Protein AF-A0A133V0D4-F1 (afdb_monomer)

InterPro domains:
  IPR025154 Putative metallopeptidase domain [PF13203] (4-264)

Sequence (291 aa):
MDEEEKMKKARVQLLLDNPFFGYLGSYLELERDDSLDAPVATDHEKLYFGPDAVDELPESEVKASIAHGILHTALGHQWRRGGRSEEAWNPATDEAVNWVLKESGFNLPPSSEPSQKFKDESAEEIYSELEEETKEKGRRGTDDEPQGSGGKPAHGKQEGPTGGGERGKGPLDDHGAWCEAEEGDFEKGEISEEWKRRSAESSAFARGEGRMPKALERIVEEILEPGVDWRRVLRRYILRHAREDYDWMKPDRRLLQHGIYYPSPRSERLDLAIAVDTSGSIGRTVLKEFL

pLDDT: mean 80.12, std 18.79, range [23.16, 97.5]

Mean predicted aligned error: 13.36 Å

Organism: NCBI:txid1698271

Nearest PDB structures (foldseek):
  7dgz-assembly1_N  TM=2.551E-01  e=5.833E+00  Bos taurus

Radius of gyration: 26.31 Å; Cα contacts (8 Å, |Δi|>4): 312; chains: 1; bounding box: 69×61×74 Å

Structure (mmCIF, N/CA/C/O backbone):
data_AF-A0A133V0D4-F1
#
_entry.id   AF-A0A133V0D4-F1
#
loop_
_atom_site.group_PDB
_atom_site.id
_atom_site.type_symbol
_atom_site.label_atom_id
_atom_site.label_alt_id
_atom_site.label_comp_id
_atom_site.label_asym_id
_atom_site.label_entity_id
_atom_site.label_seq_id
_atom_site.pdbx_PDB_ins_code
_atom_site.Cartn_x
_atom_site.Cartn_y
_atom_site.Cartn_z
_atom_site.occupancy
_atom_site.B_iso_or_equiv
_atom_site.auth_seq_id
_atom_site.auth_comp_id
_atom_site.auth_asym_id
_atom_site.auth_atom_id
_atom_site.pdbx_PDB_model_num
ATOM 1 N N . MET A 1 1 ? -13.001 -0.041 24.519 1.00 64.25 1 MET A N 1
ATOM 2 C CA . MET A 1 1 ? -12.254 -1.278 24.207 1.00 64.25 1 MET A CA 1
ATOM 3 C C . MET A 1 1 ? -10.809 -0.876 24.338 1.00 64.25 1 MET A C 1
ATOM 5 O O . MET A 1 1 ? -10.523 0.236 23.930 1.00 64.25 1 MET A O 1
ATOM 9 N N . ASP A 1 2 ? -9.966 -1.688 24.961 1.00 90.62 2 ASP A N 1
ATOM 10 C CA . ASP A 1 2 ? -8.529 -1.401 25.007 1.00 90.62 2 ASP A CA 1
ATOM 11 C C . ASP A 1 2 ? -7.984 -1.266 23.569 1.00 90.62 2 ASP A C 1
ATOM 13 O O . ASP A 1 2 ? -8.407 -2.017 22.685 1.00 90.62 2 ASP A O 1
ATOM 17 N N . GLU A 1 3 ? -7.129 -0.280 23.293 1.00 92.88 3 GLU A N 1
ATOM 18 C CA . GLU A 1 3 ? -6.685 0.039 21.927 1.00 92.88 3 GLU A CA 1
ATOM 19 C C . GLU A 1 3 ? -5.873 -1.122 21.337 1.00 92.88 3 GLU A C 1
ATOM 21 O O . GLU A 1 3 ? -6.018 -1.469 20.162 1.00 92.88 3 GLU A O 1
ATOM 26 N N . GLU A 1 4 ? -5.093 -1.807 22.177 1.00 94.69 4 GLU A N 1
ATOM 27 C CA . GLU A 1 4 ? -4.353 -3.010 21.796 1.00 94.69 4 GLU A CA 1
ATOM 28 C C . GLU A 1 4 ? -5.307 -4.180 21.483 1.00 94.69 4 GLU A C 1
ATOM 30 O O . GLU A 1 4 ? -5.127 -4.895 20.490 1.00 94.69 4 GLU A O 1
ATOM 35 N N . GLU A 1 5 ? -6.369 -4.364 22.276 1.00 95.00 5 GLU A N 1
ATOM 36 C CA . GLU A 1 5 ? -7.443 -5.322 21.980 1.00 95.00 5 GLU A CA 1
ATOM 37 C C . GLU A 1 5 ? -8.156 -4.993 20.654 1.00 95.00 5 GLU A C 1
ATOM 39 O O . GLU A 1 5 ? -8.417 -5.897 19.852 1.00 95.00 5 GLU A O 1
ATOM 44 N N . LYS A 1 6 ? -8.412 -3.708 20.380 1.00 95.62 6 LYS A N 1
ATOM 45 C CA . LYS A 1 6 ? -9.023 -3.226 19.132 1.00 95.62 6 LYS A CA 1
ATOM 46 C C . LYS A 1 6 ? -8.140 -3.532 17.922 1.00 95.62 6 LYS A C 1
ATOM 48 O O . LYS A 1 6 ? -8.640 -4.078 16.936 1.00 95.62 6 LYS A O 1
ATOM 53 N N . MET A 1 7 ? -6.832 -3.288 18.019 1.00 96.44 7 MET A N 1
ATOM 54 C CA . MET A 1 7 ? -5.858 -3.635 16.976 1.00 96.44 7 MET A CA 1
ATOM 55 C C . MET A 1 7 ? -5.779 -5.144 16.738 1.00 96.44 7 MET A C 1
ATOM 57 O O . MET A 1 7 ? -5.869 -5.603 15.596 1.00 96.44 7 MET A O 1
ATOM 61 N N . LYS A 1 8 ? -5.683 -5.951 17.803 1.00 95.44 8 LYS A N 1
ATOM 62 C CA . LYS A 1 8 ? -5.680 -7.421 17.695 1.00 95.44 8 LYS A CA 1
ATOM 63 C C . LYS A 1 8 ? -6.953 -7.935 17.030 1.00 95.44 8 LYS A C 1
ATOM 65 O O . LYS A 1 8 ? -6.885 -8.768 16.125 1.00 95.44 8 LYS A O 1
ATOM 70 N N . LYS A 1 9 ? -8.113 -7.410 17.428 1.00 95.81 9 LYS A N 1
ATOM 71 C CA . LYS A 1 9 ? -9.406 -7.750 16.828 1.00 95.81 9 LYS A CA 1
ATOM 72 C C . LYS A 1 9 ? -9.453 -7.381 15.343 1.00 95.81 9 LYS A C 1
ATOM 74 O O . LYS A 1 9 ? -9.874 -8.214 14.541 1.00 95.81 9 LYS A O 1
ATOM 79 N N . ALA A 1 10 ? -8.999 -6.185 14.968 1.00 96.00 10 ALA A N 1
ATOM 80 C CA . ALA A 1 10 ? -8.953 -5.736 13.578 1.00 96.00 10 ALA A CA 1
ATOM 81 C C . ALA A 1 10 ? -8.056 -6.640 12.713 1.00 96.00 10 ALA A C 1
ATOM 83 O O . ALA A 1 10 ? -8.480 -7.071 11.641 1.00 96.00 10 ALA A O 1
ATOM 84 N N . ARG A 1 11 ? -6.869 -7.021 13.207 1.00 95.88 11 ARG A N 1
ATOM 85 C CA . ARG A 1 11 ? -5.962 -7.963 12.524 1.00 95.88 11 ARG A CA 1
ATOM 86 C C . ARG A 1 11 ? -6.583 -9.348 12.336 1.00 95.88 11 ARG A C 1
ATOM 88 O O . ARG A 1 11 ? -6.504 -9.914 11.248 1.00 95.88 11 ARG A O 1
ATOM 95 N N . VAL A 1 12 ? -7.244 -9.884 13.365 1.00 95.44 12 VAL A N 1
ATOM 96 C CA . VAL A 1 12 ? -7.954 -11.173 13.264 1.00 95.44 12 VAL A CA 1
ATOM 97 C C . VAL A 1 12 ? -9.097 -11.087 12.253 1.00 95.44 12 VAL A C 1
ATOM 99 O O . VAL A 1 12 ? -9.259 -11.987 11.435 1.00 95.44 12 VAL A O 1
ATOM 102 N N . GLN A 1 13 ? -9.873 -10.003 12.264 1.00 95.12 13 GLN A N 1
ATOM 103 C CA . GLN A 1 13 ? -10.933 -9.800 11.278 1.00 95.12 13 GLN A CA 1
ATOM 104 C C . GLN A 1 13 ? -10.387 -9.671 9.856 1.00 95.12 13 GLN A C 1
ATOM 106 O O . GLN A 1 13 ? -10.984 -10.229 8.944 1.00 95.12 13 GLN A O 1
ATOM 111 N N . LEU A 1 14 ? -9.252 -8.996 9.648 1.00 94.69 14 LEU A N 1
ATOM 112 C CA . LEU A 1 14 ? -8.605 -8.947 8.335 1.00 94.69 14 LEU A CA 1
ATOM 113 C C . LEU A 1 14 ? -8.258 -10.348 7.831 1.00 94.69 14 LEU A C 1
ATOM 115 O O . LEU A 1 14 ? -8.549 -10.650 6.682 1.00 94.69 14 LEU A O 1
ATOM 119 N N . LEU A 1 15 ? -7.730 -11.227 8.684 1.00 93.25 15 LEU A N 1
ATOM 120 C CA . LEU A 1 15 ? -7.457 -12.619 8.313 1.00 93.25 15 LEU A CA 1
ATOM 121 C C . LEU A 1 15 ? -8.712 -13.396 7.900 1.00 93.25 15 LEU A C 1
ATOM 123 O O . LEU A 1 15 ? -8.642 -14.220 6.995 1.00 93.25 15 LEU A O 1
ATOM 127 N N . LEU A 1 16 ? -9.853 -13.123 8.533 1.00 92.62 16 LEU A N 1
ATOM 128 C CA . LEU A 1 16 ? -11.110 -13.818 8.249 1.00 92.62 16 LEU A CA 1
ATOM 129 C C . LEU A 1 16 ? -11.864 -13.247 7.041 1.00 92.62 16 LEU A C 1
ATOM 131 O O . LEU A 1 16 ? -12.464 -14.014 6.285 1.00 92.62 16 LEU A O 1
ATOM 135 N N . ASP A 1 17 ? -11.866 -11.924 6.887 1.00 92.12 17 ASP A N 1
ATOM 136 C CA . ASP A 1 17 ? -12.669 -11.205 5.893 1.00 92.12 17 ASP A CA 1
ATOM 137 C C . ASP A 1 17 ? -11.879 -10.956 4.601 1.00 92.12 17 ASP A C 1
ATOM 139 O O . ASP A 1 17 ? -12.433 -11.068 3.509 1.00 92.12 17 ASP A O 1
ATOM 143 N N . ASN A 1 18 ? -10.584 -10.641 4.720 1.00 94.12 18 ASN A N 1
ATOM 144 C CA . ASN A 1 18 ? -9.699 -10.300 3.608 1.00 94.12 18 ASN A CA 1
ATOM 145 C C . ASN A 1 18 ? -8.343 -11.034 3.723 1.00 94.12 18 ASN A C 1
ATOM 147 O O . ASN A 1 18 ? -7.326 -10.427 4.086 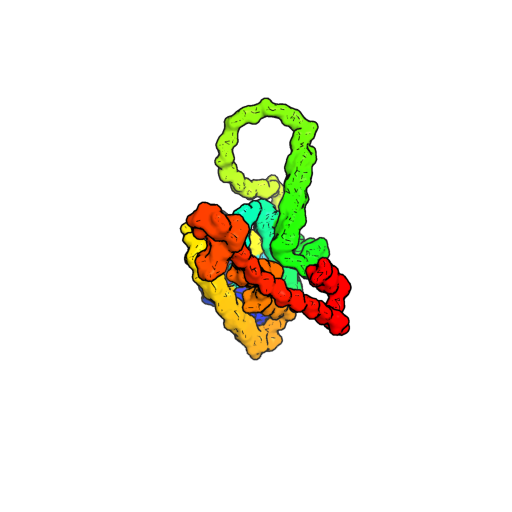1.00 94.12 18 ASN A O 1
ATOM 151 N N . PRO A 1 19 ? -8.304 -12.333 3.371 1.00 94.12 19 PRO A N 1
ATOM 152 C CA . PRO A 1 19 ? -7.162 -13.219 3.614 1.00 94.12 19 PRO A CA 1
ATOM 153 C C . PRO A 1 19 ? -5.830 -12.703 3.064 1.00 94.12 19 PRO A C 1
ATOM 155 O O . PRO A 1 19 ? -4.791 -12.954 3.665 1.00 94.12 19 PRO A O 1
ATOM 158 N N . PHE A 1 20 ? -5.856 -11.937 1.966 1.00 95.62 20 PHE A N 1
ATOM 159 C CA . PHE A 1 20 ? -4.662 -11.313 1.394 1.00 95.62 20 PHE A CA 1
ATOM 160 C C . PHE A 1 20 ? -3.955 -10.379 2.395 1.00 95.62 20 PHE A C 1
ATOM 162 O O . PHE A 1 20 ? -2.757 -10.507 2.661 1.00 95.62 20 PHE A O 1
ATOM 169 N N . PHE A 1 21 ? -4.705 -9.455 3.001 1.00 96.25 21 PHE A N 1
ATOM 170 C CA . PHE A 1 21 ? -4.151 -8.524 3.983 1.00 96.25 21 PHE A CA 1
ATOM 171 C C . PHE A 1 21 ? -3.840 -9.230 5.295 1.00 96.25 21 PHE A C 1
ATOM 173 O O . PHE A 1 21 ? -2.817 -8.950 5.902 1.00 96.25 21 PHE A O 1
ATOM 180 N N . GLY A 1 22 ? -4.684 -10.165 5.737 1.00 95.50 22 GLY A N 1
ATOM 181 C CA . GLY A 1 22 ? -4.417 -10.907 6.967 1.00 95.50 22 GLY A CA 1
ATOM 182 C C . GLY A 1 22 ? -3.157 -11.771 6.895 1.00 95.50 22 GLY A C 1
ATOM 183 O O . GLY A 1 22 ? -2.402 -11.823 7.864 1.00 95.50 22 GLY A O 1
ATOM 184 N N . TYR A 1 23 ? -2.897 -12.403 5.745 1.00 95.69 23 TYR A N 1
ATOM 185 C CA . TYR A 1 23 ? -1.681 -13.183 5.513 1.00 95.69 23 TYR A CA 1
ATOM 186 C C . TYR A 1 23 ? -0.443 -12.283 5.540 1.00 95.69 23 TYR A C 1
ATOM 188 O O . TYR A 1 23 ? 0.483 -12.544 6.303 1.00 95.69 23 TYR A O 1
ATOM 196 N N . LEU A 1 24 ? -0.438 -11.183 4.780 1.00 95.69 24 LEU A N 1
ATOM 197 C CA . LEU A 1 24 ? 0.682 -10.232 4.785 1.00 95.69 24 LEU A CA 1
ATOM 198 C C . LEU A 1 24 ? 0.881 -9.578 6.155 1.00 95.69 24 LEU A C 1
ATOM 200 O O . LEU A 1 24 ? 1.996 -9.519 6.667 1.00 95.69 24 LEU A O 1
ATOM 204 N N . GLY A 1 25 ? -0.212 -9.169 6.792 1.00 95.12 25 GLY A N 1
ATOM 205 C CA . GLY A 1 25 ? -0.207 -8.585 8.124 1.00 95.12 25 GLY A CA 1
ATOM 206 C C . GLY A 1 25 ? 0.271 -9.547 9.208 1.00 95.12 25 GLY A C 1
ATOM 207 O O . GLY A 1 25 ? 0.623 -9.081 10.286 1.00 95.12 25 GLY A O 1
ATOM 208 N N . SER A 1 26 ? 0.314 -10.863 8.964 1.00 95.25 26 SER A N 1
ATOM 209 C CA . SER A 1 26 ? 0.869 -11.837 9.916 1.00 95.25 26 SER A CA 1
ATOM 210 C C . SER A 1 26 ? 2.397 -11.782 10.025 1.00 95.25 26 SER A C 1
ATOM 212 O O . SER A 1 26 ? 2.939 -12.213 11.040 1.00 95.25 26 SER A O 1
ATOM 214 N N . TYR A 1 27 ? 3.076 -11.213 9.022 1.00 95.38 27 TYR A N 1
ATOM 215 C CA . TYR A 1 27 ? 4.524 -10.994 9.046 1.00 95.38 27 TYR A CA 1
ATOM 216 C C . TYR A 1 27 ? 4.938 -9.725 9.795 1.00 95.38 27 TYR A C 1
ATOM 218 O O . TYR A 1 27 ? 6.123 -9.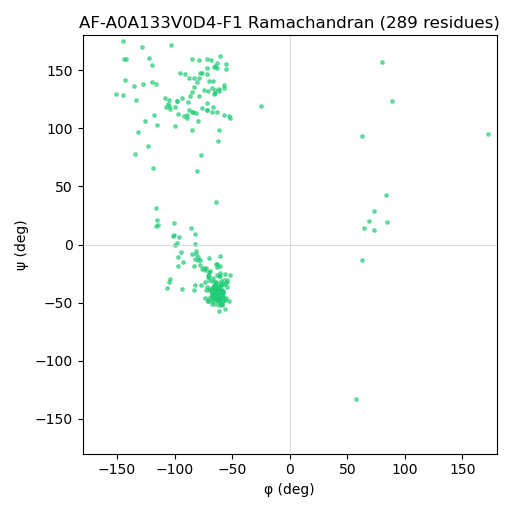567 10.062 1.00 95.38 27 TYR A O 1
ATOM 226 N N . LEU A 1 28 ? 3.989 -8.837 10.112 1.00 95.25 28 LEU A N 1
ATOM 227 C CA . LEU A 1 28 ? 4.259 -7.595 10.833 1.00 95.25 28 LEU A CA 1
ATOM 228 C C . LEU A 1 28 ? 4.065 -7.794 12.341 1.00 95.25 28 LEU A C 1
ATOM 230 O O . LEU A 1 28 ? 2.995 -8.227 12.792 1.00 95.25 28 LEU A O 1
ATOM 234 N N . GLU A 1 29 ? 5.076 -7.461 13.138 1.00 96.06 29 GLU A N 1
ATOM 235 C CA . GLU A 1 29 ? 4.947 -7.407 14.597 1.00 96.06 29 GLU A CA 1
ATOM 236 C C . GLU A 1 29 ? 4.160 -6.150 15.002 1.00 96.06 29 GLU A C 1
ATOM 238 O O . GLU A 1 29 ? 4.388 -5.072 14.471 1.00 96.06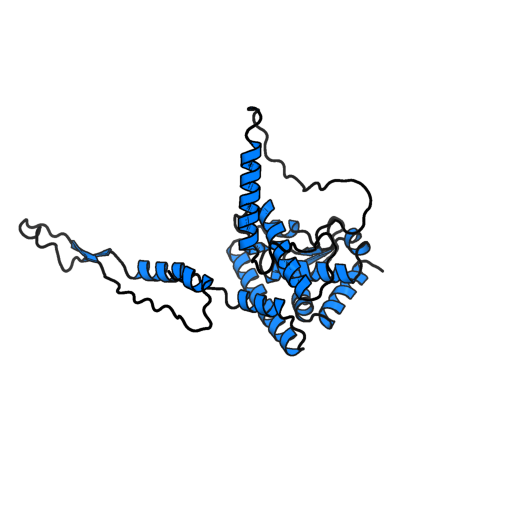 29 GLU A O 1
ATOM 243 N N . LEU A 1 30 ? 3.174 -6.283 15.896 1.00 96.75 30 LEU A N 1
ATOM 244 C CA . LEU A 1 30 ? 2.361 -5.140 16.329 1.00 96.75 30 LEU A CA 1
ATOM 245 C C . LEU A 1 30 ? 3.032 -4.469 17.522 1.00 96.75 30 LEU A C 1
ATOM 247 O O . LEU A 1 30 ? 3.194 -5.115 18.557 1.00 96.75 30 LEU A O 1
ATOM 251 N N . GLU A 1 31 ? 3.330 -3.181 17.395 1.00 96.62 31 GLU A N 1
ATOM 252 C CA . GLU A 1 31 ? 3.972 -2.387 18.440 1.00 96.62 31 GLU A CA 1
ATOM 253 C C . GLU A 1 31 ? 3.171 -1.110 18.716 1.00 96.62 31 GLU A C 1
ATOM 255 O O . GLU A 1 31 ? 2.647 -0.471 17.808 1.00 96.62 31 GLU A O 1
ATOM 260 N N . ARG A 1 32 ? 3.026 -0.756 19.994 1.00 96.75 32 ARG A N 1
ATOM 261 C CA . ARG A 1 32 ? 2.363 0.483 20.409 1.00 96.75 32 ARG A CA 1
ATOM 262 C C . ARG A 1 32 ? 3.377 1.620 20.385 1.00 96.75 32 ARG A C 1
ATOM 264 O O . ARG A 1 32 ? 4.425 1.488 21.010 1.00 96.75 32 ARG A O 1
ATOM 271 N N . ASP A 1 33 ? 3.017 2.736 19.762 1.00 95.69 33 ASP A N 1
ATOM 272 C CA . ASP A 1 33 ? 3.802 3.968 19.791 1.00 95.69 33 ASP A CA 1
ATOM 273 C C . ASP A 1 33 ? 2.927 5.130 20.280 1.00 95.69 33 ASP A C 1
ATOM 275 O O . ASP A 1 33 ? 2.057 5.622 19.567 1.00 95.69 33 ASP A O 1
ATOM 279 N N . ASP A 1 34 ? 3.151 5.568 21.521 1.00 94.12 34 ASP A N 1
ATOM 280 C CA . ASP A 1 34 ? 2.409 6.680 22.131 1.00 94.12 34 ASP A CA 1
ATOM 281 C C . ASP A 1 34 ? 2.755 8.051 21.515 1.00 94.12 34 ASP A C 1
ATOM 283 O O . ASP A 1 34 ? 2.090 9.039 21.820 1.00 94.12 34 ASP A O 1
ATOM 287 N N . SER A 1 35 ? 3.811 8.141 20.699 1.00 93.25 35 SER A N 1
ATOM 288 C CA . SER A 1 35 ? 4.227 9.374 20.019 1.00 93.25 35 SER A CA 1
ATOM 289 C C . SER A 1 35 ? 3.676 9.511 18.599 1.00 93.25 35 SER A C 1
ATOM 291 O O . SER A 1 35 ? 3.861 10.556 17.972 1.00 93.25 35 SER A O 1
ATOM 293 N N . LEU A 1 36 ? 3.004 8.471 18.102 1.00 91.94 36 LEU A N 1
ATOM 294 C CA . LEU A 1 36 ? 2.464 8.420 16.755 1.00 91.94 36 LEU A CA 1
ATOM 295 C C . LEU A 1 36 ? 1.093 9.111 16.685 1.00 91.94 36 LEU A C 1
ATOM 297 O O . LEU A 1 36 ? 0.100 8.614 17.213 1.00 91.94 36 LEU A O 1
ATOM 301 N N . ASP A 1 37 ? 1.035 10.227 15.956 1.00 90.88 37 ASP A N 1
ATOM 302 C CA . ASP A 1 37 ? -0.186 11.022 15.735 1.00 90.88 37 ASP A CA 1
ATOM 303 C C . ASP A 1 37 ? -1.090 10.462 14.605 1.00 90.88 37 ASP A C 1
ATOM 305 O O . ASP A 1 37 ? -2.055 11.106 14.186 1.00 90.88 37 ASP A O 1
ATOM 309 N N . ALA A 1 38 ? -0.793 9.260 14.100 1.00 92.44 38 ALA A N 1
ATOM 310 C CA . ALA A 1 38 ? -1.539 8.572 13.047 1.00 92.44 38 ALA A CA 1
ATOM 311 C C . ALA A 1 38 ? -2.037 7.190 13.512 1.00 92.44 38 ALA A C 1
ATOM 313 O O . ALA A 1 38 ? -1.507 6.621 14.469 1.00 92.44 38 ALA A O 1
ATOM 314 N N . PRO A 1 39 ? -3.046 6.600 12.842 1.00 94.19 39 PRO A N 1
ATOM 315 C CA . PRO A 1 39 ? -3.580 5.304 13.252 1.00 94.19 39 PRO A CA 1
ATOM 316 C C . PRO A 1 39 ? -2.537 4.188 13.198 1.00 94.19 39 PRO A C 1
ATOM 318 O O . PRO A 1 39 ? -2.480 3.357 14.104 1.00 94.19 39 PRO A O 1
ATOM 321 N N . VAL A 1 40 ? -1.723 4.162 12.139 1.00 96.31 40 VAL A N 1
ATOM 322 C CA . VAL A 1 40 ? -0.654 3.177 11.966 1.00 96.31 40 VAL A CA 1
ATOM 323 C C . VAL A 1 40 ? 0.573 3.781 11.290 1.00 96.31 40 VAL A C 1
ATOM 325 O O . VAL A 1 40 ? 0.473 4.780 10.590 1.00 96.31 40 VAL A O 1
ATOM 328 N N . ALA A 1 41 ? 1.719 3.133 11.454 1.00 94.88 41 ALA A N 1
ATOM 329 C CA . ALA A 1 41 ? 2.913 3.336 10.639 1.00 94.88 41 ALA A CA 1
ATOM 330 C C . ALA A 1 41 ? 3.593 1.980 10.421 1.00 94.88 41 ALA A C 1
ATOM 332 O O . ALA A 1 41 ? 3.359 1.031 11.174 1.00 94.88 41 ALA A O 1
ATOM 333 N N . THR A 1 42 ? 4.434 1.852 9.397 1.00 92.62 42 THR A N 1
ATOM 334 C CA . THR A 1 42 ? 5.176 0.605 9.163 1.00 92.62 42 THR A CA 1
ATOM 335 C C . THR A 1 42 ? 6.579 0.861 8.642 1.00 92.62 42 THR A C 1
ATOM 337 O O . THR A 1 42 ? 6.800 1.736 7.808 1.00 92.62 42 THR A O 1
ATOM 340 N N . ASP A 1 43 ? 7.505 0.043 9.125 1.00 90.19 43 ASP A N 1
ATOM 341 C CA . ASP A 1 43 ? 8.907 -0.030 8.727 1.00 90.19 43 ASP A CA 1
ATOM 342 C C . ASP A 1 43 ? 9.216 -1.395 8.098 1.00 90.19 43 ASP A C 1
ATOM 344 O O . ASP A 1 43 ? 10.288 -1.918 8.323 1.00 90.19 43 ASP A O 1
ATOM 348 N N . HIS A 1 44 ? 8.249 -2.032 7.422 1.00 90.25 44 HIS A N 1
ATOM 349 C CA . HIS A 1 44 ? 8.327 -3.375 6.814 1.00 90.25 44 HIS A CA 1
ATOM 350 C C . HIS A 1 44 ? 8.559 -4.588 7.740 1.00 90.25 44 HIS A C 1
ATOM 352 O O . HIS A 1 44 ? 8.345 -5.717 7.289 1.00 90.25 44 HIS A O 1
ATOM 358 N N . GLU A 1 45 ? 8.952 -4.412 9.000 1.00 91.81 45 GLU A N 1
ATOM 359 C CA . GLU A 1 45 ? 9.028 -5.490 10.006 1.00 91.81 45 GLU A CA 1
ATOM 360 C C . GLU A 1 45 ? 7.903 -5.385 11.033 1.00 91.81 45 GLU A C 1
ATOM 362 O O . GLU A 1 45 ? 7.317 -6.388 11.452 1.00 91.81 45 GLU A O 1
ATOM 367 N N . LYS A 1 46 ? 7.570 -4.155 11.406 1.00 95.06 46 LYS A N 1
ATOM 368 C CA . LYS A 1 46 ? 6.600 -3.812 12.427 1.00 95.06 46 LYS A CA 1
ATOM 369 C C . LYS A 1 46 ? 5.465 -2.984 11.847 1.00 95.06 46 LYS A C 1
ATOM 371 O O . LYS A 1 46 ? 5.559 -2.308 10.817 1.00 95.06 46 LYS A O 1
ATOM 376 N N . LEU A 1 47 ? 4.342 -3.090 12.535 1.00 96.38 47 LEU A N 1
ATOM 377 C CA . LEU A 1 47 ? 3.178 -2.243 12.397 1.00 96.38 47 LEU A CA 1
ATOM 378 C C . LEU A 1 47 ? 3.023 -1.495 13.718 1.00 96.38 47 LEU A C 1
ATOM 380 O O . LEU A 1 47 ? 2.557 -2.066 14.709 1.00 96.38 47 LEU A O 1
ATOM 384 N N . TYR A 1 48 ? 3.423 -0.232 13.715 1.00 97.00 48 TYR A N 1
ATOM 385 C CA . TYR A 1 48 ? 3.221 0.673 14.834 1.00 97.00 48 TYR A CA 1
ATOM 386 C C . TYR A 1 48 ? 1.778 1.169 14.832 1.00 97.00 48 TYR A C 1
ATOM 388 O O . TYR A 1 48 ? 1.181 1.317 13.763 1.00 97.00 48 TYR A O 1
ATOM 396 N N . PHE A 1 49 ? 1.208 1.429 16.007 1.00 97.50 49 PHE A N 1
ATOM 397 C CA . PHE A 1 49 ? -0.096 2.080 16.120 1.00 97.50 49 PHE A CA 1
ATOM 398 C C . PHE A 1 49 ? -0.102 3.170 17.187 1.00 97.50 49 PHE A C 1
ATOM 400 O O . PHE A 1 49 ? 0.404 2.966 18.295 1.00 97.50 49 PHE A O 1
ATOM 407 N N . GLY A 1 50 ? -0.718 4.301 16.837 1.00 96.50 50 GLY A N 1
ATOM 408 C CA . GLY A 1 50 ? -0.958 5.428 17.729 1.00 96.50 50 GLY A CA 1
ATOM 409 C C . GLY A 1 50 ? -2.249 5.196 18.514 1.00 96.50 50 GLY A C 1
ATOM 410 O O . GLY A 1 50 ? -3.319 5.137 17.901 1.00 96.50 50 GLY A O 1
ATOM 411 N N . PRO A 1 51 ? -2.207 5.027 19.848 1.00 95.44 51 PRO A N 1
ATOM 412 C CA . PRO A 1 51 ? -3.386 4.643 20.625 1.00 95.44 51 PRO A CA 1
ATOM 413 C C . PRO A 1 51 ? -4.501 5.693 20.558 1.00 95.44 51 PRO A C 1
ATOM 415 O O . PRO A 1 51 ? -5.655 5.322 20.349 1.00 95.44 51 PRO A O 1
ATOM 418 N N . ASP A 1 52 ? -4.165 6.983 20.645 1.00 93.62 52 ASP A N 1
ATOM 419 C CA . ASP A 1 52 ? -5.147 8.074 20.608 1.00 93.62 52 ASP A CA 1
ATOM 420 C C . ASP A 1 52 ? -5.876 8.119 19.253 1.00 93.62 52 ASP A C 1
ATOM 422 O O . ASP A 1 52 ? -7.107 8.145 19.200 1.00 93.62 52 ASP A O 1
ATOM 426 N N . ALA A 1 53 ? -5.131 8.021 18.147 1.00 92.69 53 ALA A N 1
ATOM 427 C CA . ALA A 1 53 ? -5.705 7.965 16.803 1.00 92.69 53 ALA A CA 1
ATOM 428 C C . ALA A 1 53 ? -6.566 6.705 16.596 1.00 92.69 53 ALA A C 1
ATOM 430 O O . ALA A 1 53 ? -7.654 6.770 16.021 1.00 92.69 53 ALA A O 1
ATOM 431 N N . VAL A 1 54 ? -6.115 5.546 17.090 1.00 94.75 54 VAL A N 1
ATOM 432 C CA . VAL A 1 54 ? -6.865 4.287 16.993 1.00 94.75 54 VAL A CA 1
ATOM 433 C C . VAL A 1 54 ? -8.154 4.326 17.808 1.00 94.75 54 VAL A C 1
ATOM 435 O O . VAL A 1 54 ? -9.156 3.781 17.336 1.00 94.75 54 VAL A O 1
ATOM 438 N N . ASP A 1 55 ? -8.180 4.929 19.000 1.00 93.94 55 ASP A N 1
ATOM 439 C CA . ASP A 1 55 ? -9.395 5.007 19.822 1.00 93.94 55 ASP A CA 1
ATOM 440 C C . ASP A 1 55 ? -10.503 5.802 19.112 1.00 93.94 55 ASP A C 1
ATOM 442 O O . ASP A 1 55 ? -11.651 5.343 19.048 1.00 93.94 55 ASP A O 1
ATOM 446 N N . GLU A 1 56 ? -10.141 6.913 18.464 1.00 91.38 56 GLU A N 1
ATOM 447 C CA . GLU A 1 56 ? -11.076 7.795 17.759 1.00 91.38 56 GLU A CA 1
ATOM 448 C C . GLU A 1 56 ? -11.735 7.159 16.523 1.00 91.38 56 GLU A C 1
ATOM 450 O O . GLU A 1 56 ? -12.873 7.507 16.180 1.00 91.38 56 GLU A O 1
ATOM 455 N N . LEU A 1 57 ? -11.057 6.217 15.859 1.00 90.75 57 LEU A N 1
ATOM 456 C CA . LEU A 1 57 ? -11.544 5.610 14.619 1.00 90.75 57 LEU A CA 1
ATOM 457 C C . LEU A 1 57 ? -12.532 4.454 14.852 1.00 90.75 57 LEU A C 1
ATOM 459 O O . LEU A 1 57 ? -12.354 3.632 15.752 1.00 90.75 57 LEU A O 1
ATOM 463 N N . PRO A 1 58 ? -13.571 4.284 14.018 1.00 93.00 58 PRO A N 1
ATOM 464 C CA . PRO A 1 58 ? -14.374 3.066 14.032 1.00 93.00 58 PRO A CA 1
ATOM 465 C C . PRO A 1 58 ? -13.543 1.846 13.595 1.00 93.00 58 PRO A C 1
ATOM 467 O O . PRO A 1 58 ? -12.608 1.954 12.806 1.00 93.00 58 PRO A O 1
ATOM 470 N N . GLU A 1 59 ? -13.923 0.645 14.049 1.00 92.31 59 GLU A N 1
ATOM 471 C CA . GLU A 1 59 ? -13.184 -0.599 13.745 1.00 92.31 59 GLU A CA 1
ATOM 472 C C . GLU A 1 59 ? -12.977 -0.837 12.237 1.00 92.31 59 GLU A C 1
ATOM 474 O O . GLU A 1 59 ? -11.965 -1.403 11.833 1.00 92.31 59 GLU A O 1
ATOM 479 N N . SER A 1 60 ? -13.920 -0.410 11.389 1.00 93.69 60 SER A N 1
ATOM 480 C CA . SER A 1 60 ? -13.787 -0.530 9.933 1.00 93.69 60 SER A CA 1
ATOM 481 C C . SER A 1 60 ? -12.673 0.341 9.357 1.00 93.69 60 SER A C 1
ATOM 483 O O . SER A 1 60 ? -11.999 -0.103 8.433 1.00 93.69 60 SER A O 1
ATOM 485 N N . GLU A 1 61 ? -12.477 1.541 9.902 1.00 94.44 61 GLU A N 1
ATOM 486 C CA . GLU A 1 61 ? -11.426 2.466 9.464 1.00 94.44 61 GLU A CA 1
ATOM 487 C C . GLU A 1 61 ? -10.067 2.030 10.019 1.00 94.44 61 GLU A C 1
ATOM 489 O O . GLU A 1 61 ? -9.091 2.048 9.284 1.00 94.44 61 GLU A O 1
ATOM 494 N N . VAL A 1 62 ? -10.013 1.471 11.236 1.00 95.25 62 VAL A N 1
ATOM 495 C CA . VAL A 1 62 ? -8.790 0.818 11.747 1.00 95.25 62 VAL A CA 1
ATOM 496 C C . VAL A 1 62 ? -8.351 -0.329 10.827 1.00 95.25 62 VAL A C 1
ATOM 498 O O . VAL A 1 62 ? -7.171 -0.454 10.506 1.00 95.25 62 VAL A O 1
ATOM 501 N N . LYS A 1 63 ? -9.288 -1.159 10.341 1.00 95.94 63 LYS A N 1
ATOM 502 C CA . LYS A 1 63 ? -8.966 -2.196 9.343 1.00 95.94 63 LYS A CA 1
ATOM 503 C C . LYS A 1 63 ? -8.427 -1.600 8.041 1.00 95.94 63 LYS A C 1
ATOM 505 O O . LYS A 1 63 ? -7.527 -2.200 7.458 1.00 95.94 63 LYS A O 1
ATOM 510 N N . ALA A 1 64 ? -8.972 -0.467 7.595 1.00 96.62 64 ALA A N 1
ATOM 511 C CA . ALA A 1 64 ? -8.488 0.233 6.411 1.00 96.62 64 ALA A CA 1
ATOM 512 C C . ALA A 1 64 ? -7.068 0.772 6.619 1.00 96.62 64 ALA A C 1
ATOM 514 O O . ALA A 1 64 ? -6.223 0.499 5.780 1.00 96.62 64 ALA A O 1
ATOM 515 N N . SER A 1 65 ? -6.775 1.405 7.758 1.00 96.50 65 SER A N 1
ATOM 516 C CA . SER A 1 65 ? -5.426 1.861 8.119 1.00 96.50 65 SER A CA 1
ATOM 517 C C . SER A 1 65 ? -4.406 0.723 8.112 1.00 96.50 65 SER A C 1
ATOM 519 O O . SER A 1 65 ? -3.367 0.822 7.468 1.00 96.50 65 SER A O 1
ATOM 521 N N . ILE A 1 66 ? -4.720 -0.415 8.744 1.00 97.06 66 ILE A N 1
ATOM 522 C CA . ILE A 1 66 ? -3.824 -1.584 8.732 1.00 97.06 66 ILE A CA 1
ATOM 523 C C . ILE A 1 66 ? -3.589 -2.079 7.295 1.00 97.06 66 ILE A C 1
ATOM 525 O O . ILE A 1 66 ? -2.458 -2.372 6.913 1.00 97.06 66 ILE A O 1
ATOM 529 N N . ALA A 1 67 ? -4.652 -2.185 6.493 1.00 97.31 67 ALA A N 1
ATOM 530 C CA . ALA A 1 67 ? -4.556 -2.615 5.101 1.00 97.31 67 ALA A CA 1
ATOM 531 C C . ALA A 1 67 ? -3.760 -1.622 4.233 1.00 97.31 67 ALA A C 1
ATOM 533 O O . ALA A 1 67 ? -3.021 -2.054 3.348 1.00 97.31 67 ALA A O 1
ATOM 534 N N . HIS A 1 68 ? -3.876 -0.323 4.520 1.00 96.38 68 HIS A N 1
ATOM 535 C CA . HIS A 1 68 ? -3.141 0.768 3.883 1.00 96.38 68 HIS A CA 1
ATOM 536 C C . HIS A 1 68 ? -1.637 0.615 4.101 1.00 96.38 68 HIS A C 1
ATOM 538 O O . HIS A 1 68 ? -0.902 0.416 3.134 1.00 96.38 68 HIS A O 1
ATOM 544 N N . GLY A 1 69 ? -1.194 0.546 5.361 1.00 95.19 69 GLY A N 1
ATOM 545 C CA . GLY A 1 69 ? 0.221 0.344 5.688 1.00 95.19 69 GLY A CA 1
ATOM 546 C C . GLY A 1 69 ? 0.792 -0.944 5.075 1.00 95.19 69 GLY A C 1
ATOM 547 O O . GLY A 1 69 ? 1.874 -0.937 4.488 1.00 95.19 69 GLY A O 1
ATOM 548 N N . ILE A 1 70 ? 0.030 -2.047 5.103 1.00 96.06 70 ILE A N 1
ATOM 549 C CA . ILE A 1 70 ? 0.426 -3.306 4.444 1.00 96.06 70 ILE A CA 1
ATOM 550 C C . ILE A 1 70 ? 0.654 -3.108 2.940 1.00 96.06 70 ILE A C 1
ATOM 552 O O . ILE A 1 70 ? 1.600 -3.680 2.395 1.00 96.06 70 ILE A O 1
ATOM 556 N N . LEU A 1 71 ? -0.186 -2.325 2.255 1.00 95.56 71 LEU A N 1
ATOM 557 C CA . LEU A 1 71 ? -0.036 -2.078 0.820 1.00 95.56 71 LEU A CA 1
ATOM 558 C C . LEU A 1 71 ? 1.183 -1.228 0.497 1.00 95.56 71 LEU A C 1
ATOM 560 O O . LEU A 1 71 ? 1.858 -1.542 -0.479 1.00 95.56 71 LEU A O 1
ATOM 564 N N . HIS A 1 72 ? 1.521 -0.220 1.303 1.00 94.62 72 HIS A N 1
ATOM 565 C CA . HIS A 1 72 ? 2.758 0.538 1.086 1.00 94.62 72 HIS A CA 1
ATOM 566 C C . HIS A 1 72 ? 3.991 -0.364 1.108 1.00 94.62 72 HIS A C 1
ATOM 568 O O . HIS A 1 72 ? 4.867 -0.236 0.245 1.00 94.62 72 HIS A O 1
ATOM 574 N N . THR A 1 73 ? 4.026 -1.325 2.030 1.00 93.19 73 THR A N 1
ATOM 575 C CA . THR A 1 73 ? 5.097 -2.320 2.102 1.00 93.19 73 THR A CA 1
ATOM 576 C C . THR A 1 73 ? 5.024 -3.314 0.939 1.00 93.19 73 THR A C 1
ATOM 578 O O . THR A 1 73 ? 6.014 -3.529 0.246 1.00 93.19 73 THR A O 1
ATOM 581 N N . ALA A 1 74 ? 3.853 -3.888 0.653 1.00 92.56 74 ALA A N 1
ATOM 582 C CA . ALA A 1 74 ? 3.688 -4.885 -0.409 1.00 92.56 74 ALA A CA 1
ATOM 583 C C . ALA A 1 74 ? 3.996 -4.330 -1.812 1.00 92.56 74 ALA A C 1
ATOM 585 O O . ALA A 1 74 ? 4.596 -5.017 -2.639 1.00 92.56 74 ALA A O 1
ATOM 586 N N . LEU A 1 75 ? 3.616 -3.076 -2.071 1.00 91.19 75 LEU A N 1
ATOM 587 C CA . LEU A 1 75 ? 3.901 -2.360 -3.316 1.00 91.19 75 LEU A CA 1
ATOM 588 C C . LEU A 1 75 ? 5.324 -1.803 -3.352 1.00 91.19 75 LEU A C 1
ATOM 590 O O . LEU A 1 75 ? 5.804 -1.402 -4.413 1.00 91.19 75 LEU A O 1
ATOM 594 N N . GLY A 1 76 ? 6.012 -1.784 -2.214 1.00 89.75 76 GLY A N 1
ATOM 595 C CA . GLY A 1 76 ? 7.380 -1.322 -2.094 1.00 89.75 76 GLY A CA 1
ATOM 596 C C . GLY A 1 76 ? 7.552 0.183 -2.195 1.00 89.75 76 GLY A C 1
ATOM 597 O O . GLY A 1 76 ? 8.599 0.647 -2.638 1.00 89.75 76 GLY A O 1
ATOM 598 N N . HIS A 1 77 ? 6.550 0.962 -1.796 1.00 91.06 77 HIS A N 1
ATOM 599 C CA . HIS A 1 77 ? 6.600 2.426 -1.836 1.00 91.06 77 HIS A CA 1
ATOM 600 C C . HIS A 1 77 ? 7.783 3.004 -1.041 1.00 91.06 77 HIS A C 1
ATOM 602 O O . HIS A 1 77 ? 8.374 3.999 -1.468 1.00 91.06 77 HIS A O 1
ATOM 608 N N . GLN A 1 78 ? 8.198 2.312 0.023 1.00 87.88 78 GLN A N 1
ATOM 609 C CA . GLN A 1 78 ? 9.346 2.652 0.871 1.00 87.88 78 GLN A CA 1
ATOM 610 C C . GLN A 1 78 ? 10.678 2.616 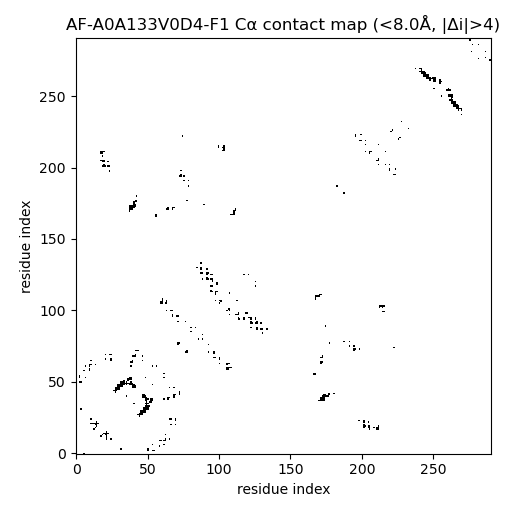0.099 1.00 87.88 78 GLN A C 1
ATOM 612 O O . GLN A 1 78 ? 11.457 3.569 0.127 1.00 87.88 78 GLN A O 1
ATOM 617 N N . TRP A 1 79 ? 10.930 1.546 -0.663 1.00 86.38 79 TRP A N 1
ATOM 618 C CA . TRP A 1 79 ? 12.179 1.356 -1.417 1.00 86.38 79 TRP A CA 1
ATOM 619 C C . TRP A 1 79 ? 12.090 1.774 -2.891 1.00 86.38 79 TRP A C 1
ATOM 621 O O . TRP A 1 79 ? 13.115 1.886 -3.564 1.00 86.38 79 TRP A O 1
ATOM 631 N N . ARG A 1 80 ? 10.889 2.059 -3.414 1.00 85.56 80 ARG A N 1
ATOM 632 C CA . ARG A 1 80 ? 10.687 2.593 -4.772 1.00 85.56 80 ARG A CA 1
ATOM 633 C C . ARG A 1 80 ? 10.852 4.104 -4.867 1.00 85.56 80 ARG A C 1
ATOM 635 O O . ARG A 1 80 ? 11.076 4.573 -5.984 1.00 85.56 80 ARG A O 1
ATOM 642 N N . ARG A 1 81 ? 10.788 4.860 -3.758 1.00 85.62 81 ARG A N 1
ATOM 643 C CA . ARG A 1 81 ? 10.911 6.334 -3.767 1.00 85.62 81 ARG A CA 1
ATOM 644 C C . ARG A 1 81 ? 12.173 6.799 -4.492 1.00 85.62 81 ARG A C 1
ATOM 646 O O . ARG A 1 81 ? 12.100 7.652 -5.379 1.00 85.62 81 ARG A O 1
ATOM 653 N N . GLY A 1 82 ? 13.321 6.204 -4.165 1.00 83.56 82 GLY A N 1
ATOM 654 C CA . GLY A 1 82 ? 14.619 6.629 -4.687 1.00 83.56 82 GLY A CA 1
ATOM 655 C C . GLY A 1 82 ? 14.891 8.102 -4.362 1.00 83.56 82 GLY A C 1
ATOM 656 O O . GLY A 1 82 ? 14.678 8.540 -3.239 1.00 83.56 82 GLY A O 1
ATOM 657 N N . GLY A 1 83 ? 15.330 8.879 -5.355 1.00 79.75 83 GLY A N 1
ATOM 658 C CA . GLY A 1 83 ? 15.599 10.317 -5.204 1.00 79.75 83 GLY A CA 1
ATOM 659 C C . GLY A 1 83 ? 14.390 11.242 -5.404 1.00 79.75 83 GLY A C 1
ATOM 660 O O . GLY A 1 83 ? 14.592 12.432 -5.633 1.00 79.75 83 GLY A O 1
ATOM 661 N N . ARG A 1 84 ? 13.160 10.712 -5.411 1.00 85.06 84 ARG A N 1
ATOM 662 C CA . ARG A 1 84 ? 11.933 11.507 -5.591 1.00 85.06 84 ARG A CA 1
ATOM 663 C C . ARG A 1 84 ? 11.622 12.359 -4.358 1.00 85.06 84 ARG A C 1
ATOM 665 O O . ARG A 1 84 ? 11.966 11.982 -3.240 1.00 85.06 84 ARG A O 1
ATOM 672 N N . SER A 1 85 ? 10.945 13.489 -4.570 1.00 87.19 85 SER A N 1
ATOM 673 C CA . SER A 1 85 ? 10.514 14.374 -3.481 1.00 87.19 85 SER A CA 1
ATOM 674 C C . SER A 1 85 ? 9.485 13.680 -2.592 1.00 87.19 85 SER A C 1
ATOM 676 O O . SER A 1 85 ? 8.488 13.171 -3.097 1.00 87.19 85 SER A O 1
ATOM 678 N N . GLU A 1 86 ? 9.695 13.707 -1.278 1.00 88.75 86 GLU A N 1
ATOM 679 C CA . GLU A 1 86 ? 8.743 13.179 -0.294 1.00 88.75 86 GLU A CA 1
ATOM 680 C C . GLU A 1 86 ? 7.385 13.879 -0.362 1.00 88.75 86 GLU A C 1
ATOM 682 O O . GLU A 1 86 ? 6.349 13.222 -0.342 1.00 88.75 86 GLU A O 1
ATOM 687 N N . GLU A 1 87 ? 7.403 15.202 -0.547 1.00 89.06 87 GLU A N 1
ATOM 688 C CA . GLU A 1 87 ? 6.206 16.049 -0.594 1.00 89.06 87 GLU A CA 1
ATOM 689 C C . GLU A 1 87 ? 5.246 15.667 -1.727 1.00 89.06 87 GLU A C 1
ATOM 691 O O . GLU A 1 87 ? 4.048 15.908 -1.614 1.00 89.06 87 GLU A O 1
ATOM 696 N N . ALA A 1 88 ? 5.760 15.074 -2.810 1.00 90.00 88 ALA A N 1
ATOM 697 C CA . ALA A 1 88 ? 4.954 14.593 -3.931 1.00 90.00 88 ALA A CA 1
ATOM 698 C C . ALA A 1 88 ? 4.798 13.063 -3.935 1.00 90.00 88 ALA A C 1
ATOM 700 O O . ALA A 1 88 ? 3.784 12.559 -4.406 1.00 90.00 88 ALA A O 1
ATOM 701 N N . TRP A 1 89 ? 5.779 12.313 -3.422 1.00 93.06 89 TRP A N 1
ATOM 702 C CA . TRP A 1 89 ? 5.754 10.848 -3.419 1.00 93.06 89 TRP A CA 1
ATOM 703 C C . TRP A 1 89 ? 4.731 10.287 -2.442 1.00 93.06 89 TRP A C 1
ATOM 705 O O . TRP A 1 89 ? 3.921 9.461 -2.843 1.00 93.06 89 TRP A O 1
ATOM 715 N N . ASN A 1 90 ? 4.729 10.775 -1.203 1.00 92.94 90 ASN A N 1
ATOM 716 C CA . ASN A 1 90 ? 3.813 10.313 -0.165 1.00 92.94 90 ASN A CA 1
ATOM 717 C C . ASN A 1 90 ? 2.339 10.443 -0.601 1.00 92.94 90 ASN A C 1
ATOM 719 O O . ASN A 1 90 ? 1.668 9.411 -0.680 1.00 92.94 90 ASN A O 1
ATOM 723 N N . PRO A 1 91 ? 1.848 11.634 -1.016 1.00 93.31 91 PRO A N 1
ATOM 724 C CA . PRO A 1 91 ? 0.462 11.762 -1.464 1.00 93.31 91 PRO A CA 1
ATOM 725 C C . PRO A 1 91 ? 0.170 10.968 -2.743 1.00 93.31 91 PRO A C 1
ATOM 727 O O . PRO A 1 91 ? -0.939 10.469 -2.897 1.00 93.31 91 PRO A O 1
ATOM 730 N N . ALA A 1 92 ? 1.141 10.806 -3.652 1.00 93.50 92 ALA A N 1
ATOM 731 C CA . ALA A 1 92 ? 0.950 9.977 -4.842 1.00 93.50 92 ALA A CA 1
ATOM 732 C C . ALA A 1 92 ? 0.746 8.497 -4.490 1.00 93.50 92 ALA A C 1
ATOM 734 O O . ALA A 1 92 ? -0.107 7.824 -5.068 1.00 93.50 92 ALA A O 1
ATOM 735 N N . THR A 1 93 ? 1.525 7.988 -3.534 1.00 94.44 93 THR A N 1
ATOM 736 C CA . THR A 1 93 ? 1.396 6.606 -3.074 1.00 94.44 93 THR A CA 1
ATOM 737 C C . THR A 1 93 ? 0.115 6.379 -2.282 1.00 94.44 93 THR A C 1
ATOM 739 O O . THR A 1 93 ? -0.531 5.358 -2.504 1.00 94.44 93 THR A O 1
ATOM 742 N N . ASP A 1 94 ? -0.289 7.332 -1.436 1.00 95.56 94 ASP A N 1
ATOM 743 C CA . ASP A 1 94 ? -1.556 7.261 -0.699 1.00 95.56 94 ASP A CA 1
ATOM 744 C C . ASP A 1 94 ? -2.743 7.213 -1.649 1.00 95.56 94 ASP A C 1
ATOM 746 O O . ASP A 1 94 ? -3.630 6.378 -1.503 1.00 95.56 94 ASP A O 1
ATOM 750 N N . GLU A 1 95 ? -2.747 8.077 -2.661 1.00 95.38 95 GLU A N 1
ATOM 751 C CA . GLU A 1 95 ? -3.811 8.148 -3.655 1.00 95.38 95 GLU A CA 1
ATOM 752 C C . GLU A 1 95 ? -3.976 6.822 -4.411 1.00 95.38 95 GLU A C 1
ATOM 754 O O . GLU A 1 95 ? -5.093 6.313 -4.555 1.00 95.38 95 GLU A O 1
ATOM 759 N N . ALA A 1 96 ? -2.856 6.223 -4.830 1.00 94.06 96 ALA A N 1
ATOM 760 C CA . ALA A 1 96 ? -2.853 4.911 -5.460 1.00 94.06 96 ALA A CA 1
ATOM 761 C C . ALA A 1 96 ? -3.412 3.841 -4.507 1.00 94.06 96 ALA A C 1
ATOM 763 O O . ALA A 1 96 ? -4.332 3.115 -4.881 1.00 94.06 96 ALA A O 1
ATOM 764 N N . VAL A 1 97 ? -2.920 3.764 -3.263 1.00 95.50 97 VAL A N 1
ATOM 765 C CA . VAL A 1 97 ? -3.370 2.780 -2.258 1.00 95.50 97 VAL A CA 1
ATOM 766 C C . VAL A 1 97 ? -4.852 2.950 -1.912 1.00 95.50 97 VAL A C 1
ATOM 768 O O . VAL A 1 97 ? -5.586 1.959 -1.848 1.00 95.50 97 VAL A O 1
ATOM 771 N N . ASN A 1 98 ? -5.329 4.185 -1.773 1.00 95.88 98 ASN A N 1
ATOM 772 C CA . ASN A 1 98 ? -6.725 4.499 -1.482 1.00 95.88 98 ASN A CA 1
ATOM 773 C C . ASN A 1 98 ? -7.664 3.945 -2.563 1.00 95.88 98 ASN A C 1
ATOM 775 O O . ASN A 1 98 ? -8.705 3.364 -2.238 1.00 95.88 98 ASN A O 1
ATOM 779 N N . TRP A 1 99 ? -7.294 4.038 -3.847 1.00 95.06 99 TRP A N 1
ATOM 780 C CA . TRP A 1 99 ? -8.059 3.403 -4.928 1.00 95.06 99 TRP A CA 1
ATOM 781 C C . TRP A 1 99 ? -8.142 1.883 -4.765 1.00 95.06 99 TRP A C 1
ATOM 783 O O . TRP A 1 99 ? -9.227 1.309 -4.892 1.00 95.06 99 TRP A O 1
ATOM 793 N N . VAL A 1 100 ? -7.032 1.233 -4.414 1.00 94.12 100 VAL A N 1
ATOM 794 C CA . VAL A 1 100 ? -6.982 -0.222 -4.198 1.00 94.12 100 VAL A CA 1
ATOM 795 C C . VAL A 1 100 ? -7.891 -0.650 -3.055 1.00 94.12 100 VAL A C 1
ATOM 797 O O . VAL A 1 100 ? -8.658 -1.608 -3.197 1.00 94.12 100 VAL A O 1
ATOM 800 N N . LEU A 1 101 ? -7.827 0.050 -1.923 1.00 95.62 101 LEU A N 1
ATOM 801 C CA . LEU A 1 101 ? -8.651 -0.244 -0.754 1.00 95.62 101 LEU A CA 1
ATOM 802 C C . LEU A 1 101 ? -10.136 -0.029 -1.054 1.00 95.62 101 LEU A C 1
ATOM 804 O O . LEU A 1 101 ? -10.958 -0.897 -0.744 1.00 95.62 101 LEU A O 1
ATOM 808 N N . LYS A 1 102 ? -10.476 1.075 -1.728 1.00 94.75 102 LYS A N 1
ATOM 809 C CA . LYS A 1 102 ? -11.847 1.389 -2.142 1.00 94.75 102 LYS A CA 1
ATOM 810 C C . LYS A 1 102 ? -12.424 0.318 -3.065 1.00 94.75 102 LYS A C 1
ATOM 812 O O . LYS A 1 102 ? -13.537 -0.156 -2.842 1.00 94.75 102 LYS A O 1
ATOM 817 N N . GLU A 1 103 ? -11.669 -0.118 -4.071 1.00 93.38 103 GLU A N 1
ATOM 818 C CA . GLU A 1 103 ? -12.096 -1.198 -4.969 1.00 93.38 103 GLU A CA 1
ATOM 819 C C . GLU A 1 103 ? -12.129 -2.575 -4.290 1.00 93.38 103 GLU A C 1
ATOM 821 O O . GLU A 1 103 ? -12.878 -3.458 -4.714 1.00 93.38 103 GLU A O 1
ATOM 826 N N . SER A 1 104 ? -11.354 -2.754 -3.220 1.00 93.00 104 SER A N 1
ATOM 827 C CA . SER A 1 104 ? -11.365 -3.958 -2.382 1.00 93.00 104 SER A CA 1
ATOM 828 C C . SER A 1 104 ? -12.493 -3.958 -1.341 1.00 93.00 104 SER A C 1
ATOM 830 O O . SER A 1 104 ? -12.628 -4.924 -0.594 1.00 93.00 104 SER A O 1
ATOM 832 N N . GLY A 1 105 ? -13.333 -2.917 -1.306 1.00 93.06 105 GLY A N 1
ATOM 833 C CA . GLY A 1 105 ? -14.516 -2.844 -0.446 1.00 93.06 105 GLY A CA 1
ATOM 834 C C . GLY A 1 105 ? -14.248 -2.355 0.978 1.00 93.06 105 GLY A C 1
ATOM 835 O O . GLY A 1 105 ? -15.070 -2.596 1.863 1.00 93.06 105 GLY A O 1
ATOM 836 N N . PHE A 1 106 ? -13.118 -1.687 1.217 1.00 94.94 106 PHE A N 1
ATOM 837 C CA . PHE A 1 106 ? -12.846 -1.038 2.498 1.00 94.94 106 PHE A CA 1
ATOM 838 C C . PHE A 1 106 ? -13.627 0.270 2.638 1.00 94.94 106 PHE A C 1
ATOM 840 O O . PHE A 1 106 ? -13.851 0.991 1.667 1.00 94.94 106 PHE A O 1
ATOM 847 N N . ASN A 1 107 ? -14.008 0.585 3.877 1.00 90.50 107 ASN A N 1
ATOM 848 C CA . ASN A 1 107 ? -14.581 1.881 4.224 1.00 90.50 107 ASN A CA 1
ATOM 849 C C . ASN A 1 107 ? -13.440 2.825 4.591 1.00 90.50 107 ASN A C 1
ATOM 851 O O . ASN A 1 107 ? -12.794 2.627 5.621 1.00 90.50 107 ASN A O 1
ATOM 855 N N . LEU A 1 108 ? -13.205 3.821 3.743 1.00 91.69 108 LEU A N 1
ATOM 856 C CA . LEU A 1 108 ? -12.205 4.855 3.975 1.00 91.69 108 LEU A CA 1
ATOM 857 C C . LEU A 1 108 ? -12.846 6.044 4.703 1.00 91.69 108 LEU A C 1
ATOM 859 O O . LEU A 1 108 ? -14.022 6.341 4.462 1.00 91.69 108 LEU A O 1
ATOM 863 N N . PRO A 1 109 ? -12.102 6.737 5.581 1.00 87.00 109 PRO A N 1
ATOM 864 C CA . PRO A 1 109 ? -12.559 7.997 6.139 1.00 87.00 109 PRO A CA 1
ATOM 865 C C . PRO A 1 109 ? -12.723 9.034 5.013 1.00 87.00 109 PRO A C 1
ATOM 867 O O . PRO A 1 109 ? -12.002 8.976 4.013 1.00 87.00 109 PRO A O 1
ATOM 870 N N . PRO A 1 110 ? -13.620 10.029 5.159 1.00 84.44 110 PRO A N 1
ATOM 871 C CA . PRO A 1 110 ? -13.825 11.057 4.136 1.00 84.44 110 PRO A CA 1
ATOM 872 C C . PRO A 1 110 ? -12.559 11.839 3.753 1.00 84.44 110 PRO A C 1
ATOM 874 O O . PRO A 1 110 ? -12.490 12.369 2.647 1.00 84.44 110 PRO A O 1
ATOM 877 N N . SER A 1 111 ? -11.574 11.926 4.654 1.00 84.00 111 SER A N 1
ATOM 878 C CA . SER A 1 111 ? -10.267 12.550 4.410 1.00 84.00 111 SER A CA 1
ATOM 879 C C . SER A 1 111 ? -9.384 11.772 3.430 1.00 84.00 111 SER A C 1
ATOM 881 O O . SER A 1 111 ? -8.513 12.375 2.812 1.00 84.00 111 SER A O 1
ATOM 883 N N . SER A 1 112 ? -9.618 10.468 3.271 1.00 90.25 112 SER A N 1
ATOM 884 C CA . SER A 1 112 ? -8.821 9.549 2.444 1.00 90.25 112 SER A CA 1
ATOM 885 C C . SER A 1 112 ? -9.613 8.998 1.257 1.00 90.25 112 SER A C 1
ATOM 887 O O . SER A 1 112 ? -9.242 7.993 0.656 1.00 90.25 112 SER A O 1
ATOM 889 N N . GLU A 1 113 ? -10.732 9.637 0.914 1.00 91.00 113 GLU A N 1
ATOM 890 C CA . GLU A 1 113 ? -11.470 9.327 -0.307 1.00 91.00 113 GLU A CA 1
ATOM 891 C C . GLU A 1 113 ? -10.624 9.705 -1.534 1.00 91.00 113 GLU A C 1
ATOM 893 O O . GLU A 1 113 ? -10.315 10.887 -1.713 1.00 91.00 113 GLU A O 1
ATOM 898 N N . PRO A 1 114 ? -10.269 8.739 -2.404 1.00 92.62 114 PRO A N 1
ATOM 899 C CA . PRO A 1 114 ? -9.401 9.016 -3.534 1.00 92.62 114 PRO A CA 1
ATOM 900 C C . PRO A 1 114 ? -10.119 9.869 -4.590 1.00 92.62 114 PRO A C 1
ATOM 902 O O . PRO A 1 114 ? -11.305 9.683 -4.903 1.00 92.62 114 PRO A O 1
ATOM 905 N N . SER A 1 115 ? -9.373 10.801 -5.168 1.00 93.06 115 SER A N 1
ATOM 906 C CA . SER A 1 115 ? -9.765 11.674 -6.262 1.00 93.06 115 SER A CA 1
ATOM 907 C C . SER A 1 115 ? -10.040 10.893 -7.542 1.00 93.06 115 SER A C 1
ATOM 909 O O . SER A 1 115 ? -9.235 10.107 -8.041 1.00 93.06 115 SER A O 1
ATOM 911 N N . GLN A 1 116 ? -11.173 11.210 -8.171 1.00 92.19 116 GLN A N 1
ATOM 912 C CA . GLN A 1 116 ? -11.570 10.636 -9.459 1.00 92.19 116 GLN A CA 1
ATOM 913 C C . GLN A 1 116 ? -10.583 10.934 -10.597 1.00 92.19 116 GLN A C 1
ATOM 915 O O . GLN A 1 116 ? -10.619 10.238 -11.613 1.00 92.19 116 GLN A O 1
ATOM 920 N N . LYS A 1 117 ? -9.730 11.952 -10.422 1.00 91.19 117 LYS A N 1
ATOM 921 C CA . LYS A 1 117 ? -8.682 12.347 -11.366 1.00 91.19 117 LYS A CA 1
ATOM 922 C C . LYS A 1 117 ? -7.676 11.218 -11.602 1.00 91.19 117 LYS A C 1
ATOM 924 O O . LYS A 1 117 ? -7.361 10.955 -12.749 1.00 91.19 117 LYS A O 1
ATOM 929 N N . PHE A 1 118 ? -7.269 10.534 -10.537 1.00 89.75 118 PHE A N 1
ATOM 930 C CA . PHE A 1 118 ? -6.156 9.581 -10.531 1.00 89.75 118 PHE A CA 1
ATOM 931 C C . PHE A 1 118 ? -6.609 8.118 -10.608 1.00 89.75 118 PHE A C 1
ATOM 933 O O . PHE A 1 118 ? -5.893 7.193 -10.230 1.00 89.75 118 PHE A O 1
ATOM 940 N N . LYS A 1 119 ? -7.850 7.884 -11.045 1.00 90.31 119 LYS A N 1
ATOM 941 C CA . LYS A 1 119 ? -8.381 6.527 -11.133 1.00 90.31 119 LYS A CA 1
ATOM 942 C C . LYS A 1 119 ? -7.645 5.742 -12.219 1.00 90.31 119 LYS A C 1
ATOM 944 O O . LYS A 1 119 ? -7.550 6.212 -13.347 1.00 90.31 119 LYS A O 1
ATOM 949 N N . ASP A 1 120 ? -7.269 4.507 -11.888 1.00 85.19 120 ASP A N 1
ATOM 950 C CA . ASP A 1 120 ? -6.525 3.591 -12.761 1.00 85.19 120 ASP A CA 1
ATOM 951 C C . ASP A 1 120 ? -5.097 4.088 -13.100 1.00 85.19 120 ASP A C 1
ATOM 953 O O . ASP A 1 120 ? -4.468 3.533 -13.999 1.00 85.19 120 ASP A O 1
ATOM 957 N N . GLU A 1 121 ? -4.575 5.089 -12.376 1.00 85.81 121 GLU A N 1
ATOM 958 C CA . GLU A 1 121 ? -3.186 5.553 -12.489 1.00 85.81 121 GLU A CA 1
ATOM 959 C C . GLU A 1 121 ? -2.279 4.903 -11.434 1.00 85.81 121 GLU A C 1
ATOM 961 O O . GLU A 1 121 ? -2.694 4.598 -10.312 1.00 85.81 121 GLU A O 1
ATOM 966 N N . SER A 1 122 ? -1.016 4.698 -11.799 1.00 89.31 122 SER A N 1
ATOM 967 C CA . SER A 1 122 ? 0.039 4.227 -10.899 1.00 89.31 122 SER A CA 1
ATOM 968 C C . SER A 1 122 ? 0.577 5.352 -10.008 1.00 89.31 122 SER A C 1
ATOM 970 O O . SER A 1 122 ? 0.516 6.533 -10.352 1.00 89.31 122 SER A O 1
ATOM 972 N N . ALA A 1 123 ? 1.200 4.993 -8.880 1.00 90.19 123 ALA A N 1
ATOM 973 C CA . ALA A 1 123 ? 1.849 5.969 -7.998 1.00 90.19 123 ALA A CA 1
ATOM 974 C C . ALA A 1 123 ? 2.910 6.813 -8.737 1.00 90.19 123 ALA A C 1
ATOM 976 O O . ALA A 1 123 ? 3.091 7.991 -8.443 1.00 90.19 123 ALA A O 1
ATOM 977 N N . GLU A 1 124 ? 3.612 6.236 -9.715 1.00 88.62 124 GLU A N 1
ATOM 978 C CA . GLU A 1 124 ? 4.594 6.938 -10.540 1.00 88.62 124 GLU A CA 1
ATOM 979 C C . GLU A 1 124 ? 3.969 7.975 -11.490 1.00 88.62 124 GLU A C 1
ATOM 981 O O . GLU A 1 124 ? 4.550 9.049 -11.689 1.00 88.62 124 GLU A O 1
ATOM 986 N N . GLU A 1 125 ? 2.810 7.671 -12.076 1.00 87.69 125 GLU A N 1
ATOM 987 C CA . GLU A 1 125 ? 2.066 8.599 -12.938 1.00 87.69 125 GLU A CA 1
ATOM 988 C C . GLU A 1 125 ? 1.526 9.772 -12.116 1.00 87.69 125 GLU A C 1
ATOM 990 O O . GLU A 1 125 ? 1.820 10.927 -12.437 1.00 87.69 125 GLU A O 1
ATOM 995 N N . ILE A 1 126 ? 0.886 9.471 -10.982 1.00 90.38 126 ILE A N 1
ATOM 996 C CA . ILE A 1 126 ? 0.367 10.473 -10.043 1.00 90.38 126 ILE A CA 1
ATOM 997 C C . ILE A 1 126 ? 1.508 11.358 -9.526 1.00 90.38 126 ILE A C 1
ATOM 999 O O . ILE A 1 126 ? 1.398 12.584 -9.521 1.00 90.38 126 ILE A O 1
ATOM 1003 N N . TYR A 1 127 ? 2.648 10.760 -9.152 1.00 91.88 127 TYR A N 1
ATOM 1004 C CA . TYR A 1 127 ? 3.838 11.507 -8.736 1.00 91.88 127 TYR A CA 1
ATOM 1005 C C . TYR A 1 127 ? 4.288 12.503 -9.802 1.00 91.88 127 TYR A C 1
ATOM 1007 O O . TYR A 1 127 ? 4.616 13.643 -9.473 1.00 91.88 127 TYR A O 1
ATOM 1015 N N . SER A 1 128 ? 4.336 12.074 -11.065 1.00 88.75 128 SER A N 1
ATOM 1016 C CA . SER A 1 128 ? 4.820 12.917 -12.160 1.00 88.75 128 SER A CA 1
ATOM 1017 C C . SER A 1 128 ? 3.950 14.165 -12.303 1.00 88.75 128 SER A C 1
ATOM 1019 O O . SER A 1 128 ? 4.481 15.267 -12.439 1.00 88.75 128 SER A O 1
ATOM 1021 N N . GLU A 1 129 ? 2.631 14.015 -12.176 1.00 88.81 129 GLU A N 1
ATOM 1022 C CA . GLU A 1 129 ? 1.708 15.145 -12.228 1.00 88.81 129 GLU A CA 1
ATOM 1023 C C . GLU A 1 129 ? 1.810 16.048 -10.986 1.00 88.81 129 GLU A C 1
ATOM 1025 O O . GLU A 1 129 ? 1.926 17.269 -11.115 1.00 88.81 129 GLU A O 1
ATOM 1030 N N . LEU A 1 130 ? 1.845 15.477 -9.776 1.00 89.50 130 LEU A N 1
ATOM 1031 C CA . LEU A 1 130 ? 1.975 16.255 -8.535 1.00 89.50 130 LEU A CA 1
ATOM 1032 C C . LEU A 1 130 ? 3.303 17.024 -8.462 1.00 89.50 130 LEU A C 1
ATOM 1034 O O . LEU A 1 130 ? 3.361 18.155 -7.965 1.00 89.50 130 LEU A O 1
ATOM 1038 N N . GLU A 1 131 ? 4.385 16.435 -8.971 1.00 89.38 131 GLU A N 1
ATOM 1039 C CA . GLU A 1 131 ? 5.691 17.083 -9.039 1.00 89.38 131 GLU A CA 1
ATOM 1040 C C . GLU A 1 131 ? 5.677 18.268 -10.020 1.00 89.38 131 GLU A C 1
ATOM 1042 O O . GLU A 1 131 ? 6.242 19.326 -9.719 1.00 89.38 131 GLU A O 1
ATOM 1047 N N . GLU A 1 132 ? 5.013 18.132 -11.171 1.00 85.81 132 GLU A N 1
ATOM 1048 C CA . GLU A 1 132 ? 4.808 19.233 -12.117 1.00 85.81 132 GLU A CA 1
ATOM 1049 C C . GLU A 1 132 ? 3.983 20.364 -11.495 1.00 85.81 132 GLU A C 1
ATOM 1051 O O . GLU A 1 132 ? 4.422 21.517 -11.522 1.00 85.81 132 GLU A O 1
ATOM 1056 N N . GLU A 1 133 ? 2.862 20.050 -10.840 1.00 85.19 133 GLU A N 1
ATOM 1057 C CA . GLU A 1 133 ? 2.030 21.040 -10.145 1.00 85.19 133 GLU A CA 1
ATOM 1058 C C . GLU A 1 133 ? 2.817 21.800 -9.064 1.00 85.19 133 GLU A C 1
ATOM 1060 O O . GLU A 1 133 ? 2.682 23.020 -8.909 1.00 85.19 133 GLU A O 1
ATOM 1065 N N . THR A 1 134 ? 3.672 21.093 -8.323 1.00 81.31 134 THR A N 1
ATOM 1066 C CA . THR A 1 134 ? 4.515 21.677 -7.271 1.00 81.31 134 THR A CA 1
ATOM 1067 C C . THR A 1 134 ? 5.571 22.609 -7.868 1.00 81.31 134 THR A C 1
ATOM 1069 O O . THR A 1 134 ? 5.754 23.738 -7.400 1.00 81.31 134 THR A O 1
ATOM 1072 N N . LYS A 1 135 ? 6.217 22.197 -8.968 1.00 81.19 135 LYS A N 1
ATOM 1073 C CA . LYS A 1 135 ? 7.180 23.029 -9.708 1.00 81.19 135 LYS A CA 1
ATOM 1074 C C . LYS A 1 135 ? 6.515 24.264 -10.323 1.00 81.19 135 LYS A C 1
ATOM 1076 O O . LYS A 1 135 ? 7.114 25.341 -10.318 1.00 81.19 135 LYS A O 1
ATOM 1081 N N . GLU A 1 136 ? 5.293 24.150 -10.838 1.00 75.69 136 GLU A N 1
ATOM 1082 C CA . GLU A 1 136 ? 4.543 25.282 -11.394 1.00 75.69 136 GLU A CA 1
ATOM 1083 C C . GLU A 1 136 ? 4.126 26.298 -10.327 1.00 75.69 136 GLU A C 1
ATOM 1085 O O . GLU A 1 136 ? 4.275 27.506 -10.538 1.00 75.69 136 GLU A O 1
ATOM 1090 N N . LYS A 1 137 ? 3.665 25.832 -9.160 1.00 74.38 137 LYS A N 1
ATOM 1091 C CA . LYS A 1 137 ? 3.374 26.698 -8.005 1.00 74.38 137 LYS A CA 1
ATOM 1092 C C . LYS A 1 137 ? 4.636 27.415 -7.522 1.00 74.38 137 LYS A C 1
ATOM 1094 O O . LYS A 1 137 ? 4.593 28.623 -7.295 1.00 74.38 137 LYS A O 1
ATOM 1099 N N . GLY A 1 138 ? 5.771 26.713 -7.472 1.00 67.75 138 GLY A N 1
ATOM 1100 C CA . GLY A 1 138 ? 7.073 27.302 -7.147 1.00 67.75 138 GLY A CA 1
ATOM 1101 C C . GLY A 1 138 ? 7.525 28.378 -8.143 1.00 67.75 138 GLY A C 1
ATOM 1102 O O . GLY A 1 138 ? 8.064 29.399 -7.732 1.00 67.75 138 GLY A O 1
ATOM 1103 N N . ARG A 1 139 ? 7.249 28.203 -9.444 1.00 63.81 139 ARG A N 1
ATOM 1104 C CA . ARG A 1 139 ? 7.553 29.202 -10.491 1.00 63.81 139 ARG A CA 1
ATOM 1105 C C . ARG A 1 139 ? 6.629 30.420 -10.467 1.00 63.81 139 ARG A C 1
ATOM 1107 O O . ARG A 1 139 ? 7.066 31.510 -10.811 1.00 63.81 139 ARG A O 1
ATOM 1114 N N . ARG A 1 140 ? 5.360 30.257 -10.080 1.00 55.12 140 ARG A N 1
ATOM 1115 C CA . ARG A 1 140 ? 4.420 31.385 -9.917 1.00 55.12 140 ARG A CA 1
ATOM 1116 C C . ARG A 1 140 ? 4.658 32.184 -8.634 1.00 55.12 140 ARG A C 1
ATOM 1118 O O . ARG A 1 140 ? 4.243 33.333 -8.569 1.00 55.12 140 ARG A O 1
ATOM 1125 N N . GLY A 1 141 ? 5.322 31.599 -7.636 1.00 51.56 141 GLY A N 1
ATOM 1126 C CA . GLY A 1 141 ? 5.681 32.268 -6.382 1.00 51.56 141 GLY A CA 1
ATOM 1127 C C . GLY A 1 141 ? 6.944 33.137 -6.444 1.00 51.56 141 GLY A C 1
ATOM 1128 O O . GLY A 1 141 ? 7.254 33.799 -5.461 1.00 51.56 141 GLY A O 1
ATOM 1129 N N . THR A 1 142 ? 7.681 33.146 -7.562 1.00 47.12 142 THR A N 1
ATOM 1130 C CA . THR A 1 142 ? 8.960 33.876 -7.699 1.00 47.12 142 THR A CA 1
ATOM 1131 C C . THR A 1 142 ? 8.862 35.265 -8.344 1.00 47.12 142 THR A C 1
ATOM 1133 O O . THR A 1 142 ? 9.901 35.878 -8.573 1.00 47.12 142 THR A O 1
ATOM 1136 N N . ASP A 1 143 ? 7.656 35.780 -8.611 1.00 43.62 143 ASP A N 1
ATOM 1137 C CA . ASP A 1 143 ? 7.458 37.090 -9.263 1.00 43.62 143 ASP A CA 1
ATOM 1138 C C . ASP A 1 143 ? 7.094 38.252 -8.307 1.00 43.62 143 ASP A C 1
ATOM 1140 O O . ASP A 1 143 ? 6.852 39.359 -8.780 1.00 43.62 143 ASP A O 1
ATOM 1144 N N . ASP A 1 144 ? 7.138 38.068 -6.979 1.00 40.12 144 ASP A N 1
ATOM 1145 C CA . ASP A 1 144 ? 6.985 39.167 -6.004 1.00 40.12 144 ASP A CA 1
ATOM 1146 C C . ASP A 1 144 ? 8.081 39.143 -4.902 1.00 40.12 144 ASP A C 1
ATOM 1148 O O . ASP A 1 144 ? 7.965 38.466 -3.883 1.00 40.12 144 ASP A O 1
ATOM 1152 N N . GLU A 1 145 ? 9.122 39.962 -5.132 1.00 35.34 145 GLU A N 1
ATOM 1153 C CA . GLU A 1 145 ? 9.975 40.684 -4.152 1.00 35.34 145 GLU A CA 1
ATOM 1154 C C . GLU A 1 145 ? 11.153 39.989 -3.385 1.00 35.34 145 GLU A C 1
ATOM 1156 O O . GLU A 1 145 ? 11.278 38.767 -3.366 1.00 35.34 145 GLU A O 1
ATOM 1161 N N . PRO A 1 146 ? 12.157 40.775 -2.892 1.00 41.88 146 PRO A N 1
ATOM 1162 C CA . PRO A 1 146 ? 13.579 40.588 -3.231 1.00 41.88 146 PRO A CA 1
ATOM 1163 C C . PRO A 1 146 ? 14.483 39.918 -2.171 1.00 41.88 146 PRO A C 1
ATOM 1165 O O . PRO A 1 146 ? 14.138 39.734 -1.009 1.00 41.88 146 PRO A O 1
ATOM 1168 N N . GLN A 1 147 ? 15.712 39.618 -2.620 1.00 39.25 147 GLN A N 1
ATOM 1169 C CA . GLN A 1 147 ? 16.892 39.110 -1.897 1.00 39.25 147 GLN A CA 1
ATOM 1170 C C . GLN A 1 147 ? 16.974 39.415 -0.384 1.00 39.25 147 GLN A C 1
ATOM 1172 O O . GLN A 1 147 ? 17.194 40.554 0.027 1.00 39.25 147 GLN A O 1
ATOM 1177 N N . GLY A 1 148 ? 16.996 38.347 0.423 1.00 28.25 148 GLY A N 1
ATOM 1178 C CA . GLY A 1 148 ? 17.426 38.336 1.824 1.00 28.25 148 GLY A CA 1
ATOM 1179 C C . GLY A 1 148 ? 18.138 37.018 2.157 1.00 28.25 148 GLY A C 1
ATOM 1180 O O . GLY A 1 148 ? 17.660 35.939 1.828 1.00 28.25 148 GLY A O 1
ATOM 1181 N N . SER A 1 149 ? 19.333 37.111 2.735 1.00 30.56 149 SER A N 1
ATOM 1182 C CA . SER A 1 149 ? 20.350 36.059 2.834 1.00 30.56 149 SER A CA 1
ATOM 1183 C C . SER A 1 149 ? 20.120 34.994 3.919 1.00 30.56 149 SER A C 1
ATOM 1185 O O . SER A 1 149 ? 19.834 35.341 5.059 1.00 30.56 149 SER A O 1
ATOM 1187 N N . GLY A 1 150 ? 20.474 33.743 3.598 1.00 35.22 150 GLY A N 1
ATOM 1188 C CA . GLY A 1 150 ? 21.214 32.813 4.467 1.00 35.22 150 GLY A CA 1
ATOM 1189 C C . GLY A 1 150 ? 20.581 32.357 5.790 1.00 35.22 150 GLY A C 1
ATOM 1190 O O . GLY A 1 150 ? 20.866 32.925 6.839 1.00 35.22 150 GLY A O 1
ATOM 1191 N N . GLY A 1 151 ? 19.885 31.217 5.764 1.00 24.66 151 GLY A N 1
ATOM 1192 C CA . GLY A 1 151 ? 19.531 30.424 6.948 1.00 24.66 151 GLY A CA 1
ATOM 1193 C C . GLY A 1 151 ? 19.412 28.939 6.589 1.00 24.66 151 GLY A C 1
ATOM 1194 O O . GLY A 1 151 ? 18.791 28.602 5.590 1.00 24.66 151 GLY A O 1
ATOM 1195 N N . LYS A 1 152 ? 20.077 28.068 7.358 1.00 29.52 152 LYS A N 1
ATOM 1196 C CA . LYS A 1 152 ? 20.151 26.599 7.192 1.00 29.52 152 LYS A CA 1
ATOM 1197 C C . LYS A 1 152 ? 18.755 25.941 7.148 1.00 29.52 152 LYS A C 1
ATOM 1199 O O . LYS A 1 152 ? 17.868 26.446 7.833 1.00 29.52 152 LYS A O 1
ATOM 1204 N N . PRO A 1 153 ? 18.561 24.797 6.459 1.00 31.95 153 PRO A N 1
ATOM 1205 C CA . PRO A 1 153 ? 17.285 24.094 6.503 1.00 31.95 153 PRO A CA 1
ATOM 1206 C C . PRO A 1 153 ? 17.118 23.432 7.877 1.00 31.95 153 PRO A C 1
ATOM 1208 O O . PRO A 1 153 ? 17.913 22.579 8.273 1.00 31.95 153 PRO A O 1
ATOM 1211 N N . ALA A 1 154 ? 16.111 23.878 8.624 1.00 26.38 154 ALA A N 1
ATOM 1212 C CA . ALA A 1 154 ? 15.570 23.163 9.769 1.00 26.38 154 ALA A CA 1
ATOM 1213 C C . ALA A 1 154 ? 14.561 22.132 9.246 1.00 26.38 154 ALA A C 1
ATOM 1215 O O . ALA A 1 154 ? 13.761 22.459 8.372 1.00 26.38 154 ALA A O 1
ATOM 1216 N N . HIS A 1 155 ? 14.618 20.904 9.768 1.00 30.31 155 HIS A N 1
ATOM 1217 C CA . HIS A 1 155 ? 13.596 19.879 9.558 1.00 30.31 155 HIS A CA 1
ATOM 1218 C C . HIS A 1 155 ? 12.215 20.451 9.896 1.00 30.31 155 HIS A C 1
ATOM 1220 O O . HIS A 1 155 ? 11.914 20.710 11.063 1.00 30.31 155 HIS A O 1
ATOM 1226 N N . GLY A 1 156 ? 11.400 20.676 8.867 1.00 25.58 156 GLY A N 1
ATOM 1227 C CA . GLY A 1 156 ? 10.001 21.042 9.013 1.00 25.58 156 GLY A CA 1
ATOM 1228 C C . GLY A 1 156 ? 9.194 19.791 9.313 1.00 25.58 156 GLY A C 1
ATOM 1229 O O . GLY A 1 156 ? 8.978 18.973 8.426 1.00 25.58 156 GLY A O 1
ATOM 1230 N N . LYS A 1 157 ? 8.757 19.654 10.566 1.00 30.89 157 LYS A N 1
ATOM 1231 C CA . LYS A 1 157 ? 7.587 18.843 10.894 1.00 30.89 157 LYS A CA 1
ATOM 1232 C C . LYS A 1 157 ? 6.407 19.391 10.090 1.00 30.89 157 LYS A C 1
ATOM 1234 O O . LYS A 1 157 ? 6.228 20.609 10.037 1.00 30.89 157 LYS A O 1
ATOM 1239 N N . GLN A 1 158 ? 5.630 18.513 9.465 1.00 33.69 158 GLN A N 1
ATOM 1240 C CA . GLN A 1 158 ? 4.342 18.879 8.885 1.00 33.69 158 GLN A CA 1
ATOM 1241 C C . GLN A 1 158 ? 3.426 19.383 10.009 1.00 33.69 158 GLN A C 1
ATOM 1243 O O . GLN A 1 158 ? 2.827 18.606 10.742 1.00 33.69 158 GLN A O 1
ATOM 1248 N N . GLU A 1 159 ? 3.327 20.701 10.165 1.00 25.72 159 GLU A N 1
ATOM 1249 C CA . GLU A 1 159 ? 2.261 21.323 10.945 1.00 25.72 159 GLU A CA 1
ATOM 1250 C C . GLU A 1 159 ? 1.037 21.484 10.036 1.00 25.72 159 GLU A C 1
ATOM 1252 O O . GLU A 1 159 ? 0.944 22.410 9.227 1.00 25.72 159 GLU A O 1
ATOM 1257 N N . GLY A 1 160 ? 0.089 20.553 10.157 1.00 28.80 160 GLY A N 1
ATOM 1258 C CA . GLY A 1 160 ? -1.287 20.764 9.709 1.00 28.80 160 GLY A CA 1
ATOM 1259 C C . GLY A 1 160 ? -1.993 21.818 10.580 1.00 28.80 160 GLY A C 1
ATOM 1260 O O . GLY A 1 160 ? -1.570 22.079 11.710 1.00 28.80 160 GLY A O 1
ATOM 1261 N N . PRO A 1 161 ? -3.068 22.462 10.088 1.00 32.88 161 PRO A N 1
ATOM 1262 C CA . PRO A 1 161 ? -3.697 23.577 10.781 1.00 32.88 161 PRO A CA 1
ATOM 1263 C C . PRO A 1 161 ? -4.349 23.094 12.081 1.00 32.88 161 PRO A C 1
ATOM 1265 O O . PRO A 1 161 ? -5.330 22.351 12.076 1.00 32.88 161 PRO A O 1
ATOM 1268 N N . THR A 1 162 ? -3.812 23.553 13.208 1.00 33.38 162 THR A N 1
ATOM 1269 C CA . THR A 1 162 ? -4.394 23.350 14.533 1.00 33.38 162 THR A CA 1
ATOM 1270 C C . THR A 1 162 ? -5.645 24.218 14.683 1.00 33.38 162 THR A C 1
ATOM 1272 O O . THR A 1 162 ? -5.589 25.447 14.665 1.00 33.38 162 THR A O 1
ATOM 1275 N N . GLY A 1 163 ? -6.810 23.580 14.828 1.00 23.16 163 GLY A N 1
ATOM 1276 C CA . GLY A 1 163 ? -8.050 24.298 15.111 1.00 23.16 163 GLY A CA 1
ATOM 1277 C C . GLY A 1 163 ? -9.321 23.452 15.067 1.00 23.16 163 GLY A C 1
ATOM 1278 O O . GLY A 1 163 ? -9.955 23.358 14.024 1.00 23.16 163 GLY A O 1
ATOM 1279 N N . GLY A 1 164 ? -9.747 22.963 16.237 1.00 24.11 164 GLY A N 1
ATOM 1280 C CA . GLY A 1 164 ? -11.138 22.583 16.525 1.00 24.11 164 GLY A CA 1
ATOM 1281 C C . GLY A 1 164 ? -11.516 21.140 16.183 1.00 24.11 164 GLY A C 1
ATOM 1282 O O . GLY A 1 164 ? -11.394 20.709 15.045 1.00 24.11 164 GLY A O 1
ATOM 1283 N N . GLY A 1 165 ? -12.003 20.407 17.190 1.00 30.88 165 GLY A N 1
ATOM 1284 C CA . GLY A 1 165 ? -12.336 18.987 17.099 1.00 30.88 165 GLY A CA 1
ATOM 1285 C C . GLY A 1 165 ? -13.355 18.655 16.008 1.00 30.88 165 GLY A C 1
ATOM 1286 O O . GLY A 1 165 ? -14.539 18.963 16.131 1.00 30.88 165 GLY A O 1
ATOM 1287 N N . GLU A 1 166 ? -12.884 17.955 14.983 1.00 32.03 166 GLU A N 1
ATOM 1288 C CA . GLU A 1 166 ? -13.678 17.208 14.014 1.00 32.03 166 GLU A CA 1
ATOM 1289 C C . GLU A 1 166 ? -13.013 15.836 13.854 1.00 32.03 166 GLU A C 1
ATOM 1291 O O . GLU A 1 166 ? -11.817 15.753 13.588 1.00 32.03 166 GLU A O 1
ATOM 1296 N N . ARG A 1 167 ? -13.782 14.762 14.069 1.00 37.34 167 ARG A N 1
ATOM 1297 C CA . ARG A 1 167 ? -13.307 13.372 13.976 1.00 37.34 167 ARG A CA 1
ATOM 1298 C C . ARG A 1 167 ? -12.823 13.083 12.548 1.00 37.34 167 ARG A C 1
ATOM 1300 O O . ARG A 1 167 ? -13.548 13.404 11.608 1.00 37.34 167 ARG A O 1
ATOM 1307 N N . GLY A 1 168 ? -11.658 12.447 12.400 1.00 44.44 168 GLY A N 1
ATOM 1308 C CA . GLY A 1 168 ? -11.219 11.836 11.135 1.00 44.44 168 GLY A CA 1
ATOM 1309 C C . GLY A 1 168 ? -10.555 12.768 10.113 1.00 44.44 168 GLY A C 1
ATOM 1310 O O . GLY A 1 168 ? -10.862 12.671 8.930 1.00 44.44 168 GLY A O 1
ATOM 1311 N N . LYS A 1 169 ? -9.663 13.679 10.533 1.00 49.75 169 LYS A N 1
ATOM 1312 C CA . LYS A 1 169 ? -8.893 14.545 9.607 1.00 49.75 169 LYS A CA 1
ATOM 1313 C C . LYS A 1 169 ? -7.451 14.101 9.321 1.00 49.75 169 LYS A C 1
ATOM 1315 O O . LYS A 1 169 ? -6.773 14.780 8.555 1.00 49.75 169 LYS A O 1
ATOM 1320 N N . GLY A 1 170 ? -6.988 13.002 9.910 1.00 62.78 170 GLY A N 1
ATOM 1321 C CA . GLY A 1 170 ? -5.637 12.485 9.682 1.00 62.78 170 GLY A CA 1
ATOM 1322 C C . GLY A 1 170 ? -5.528 11.594 8.436 1.00 62.78 170 GLY A C 1
ATOM 1323 O O . GLY A 1 170 ? -6.554 11.088 7.964 1.00 62.78 170 GLY A O 1
ATOM 1324 N N . PRO A 1 171 ? -4.309 11.405 7.898 1.00 78.81 171 PRO A N 1
ATOM 1325 C CA . PRO A 1 171 ? -4.017 10.333 6.947 1.00 78.81 171 PRO A CA 1
ATOM 1326 C C . PRO A 1 171 ? -4.272 8.949 7.578 1.00 78.81 171 PRO A C 1
ATOM 1328 O O . PRO A 1 171 ? -4.391 8.818 8.799 1.00 78.81 171 PRO A O 1
ATOM 1331 N N . LEU A 1 172 ? -4.410 7.916 6.740 1.00 85.81 172 LEU A N 1
ATOM 1332 C CA . LEU A 1 172 ? -4.673 6.545 7.198 1.00 85.81 172 LEU A CA 1
ATOM 1333 C C . LEU A 1 172 ? -3.467 5.915 7.896 1.00 85.81 172 LEU A C 1
ATOM 1335 O O . LEU A 1 172 ? -3.664 5.047 8.753 1.00 85.81 172 LEU A O 1
ATOM 1339 N N . ASP A 1 173 ? -2.268 6.364 7.546 1.00 89.44 173 ASP A N 1
ATOM 1340 C CA . ASP A 1 173 ? -0.991 5.981 8.121 1.00 89.44 173 ASP A CA 1
ATOM 1341 C C . ASP A 1 173 ? -0.004 7.162 8.165 1.00 89.44 173 ASP A C 1
ATOM 1343 O O . ASP A 1 173 ? -0.295 8.273 7.716 1.00 89.44 173 ASP A O 1
ATOM 1347 N N . ASP A 1 174 ? 1.157 6.917 8.765 1.00 89.12 174 ASP A N 1
ATOM 1348 C CA . ASP A 1 174 ? 2.306 7.815 8.765 1.00 89.12 174 ASP A CA 1
ATOM 1349 C C . ASP A 1 174 ? 3.503 7.172 8.047 1.00 89.12 174 ASP A C 1
ATOM 1351 O O . ASP A 1 174 ? 3.820 5.991 8.228 1.00 89.12 174 ASP A O 1
ATOM 1355 N N . HIS A 1 175 ? 4.194 7.984 7.244 1.00 86.62 175 HIS A N 1
ATOM 1356 C CA . HIS A 1 175 ? 5.351 7.573 6.446 1.00 86.62 175 HIS A CA 1
ATOM 1357 C C . HIS A 1 175 ? 6.702 7.905 7.101 1.00 86.62 175 HIS A C 1
ATOM 1359 O O . HIS A 1 175 ? 7.750 7.627 6.517 1.00 86.62 175 HIS A O 1
ATOM 1365 N N . GLY A 1 176 ? 6.722 8.490 8.302 1.00 80.94 176 GLY A N 1
ATOM 1366 C CA . GLY A 1 176 ? 7.946 8.859 9.015 1.00 80.94 176 GLY A CA 1
ATOM 1367 C C . GLY A 1 176 ? 8.848 7.657 9.299 1.00 80.94 176 GLY A C 1
ATOM 1368 O O . GLY A 1 176 ? 10.070 7.753 9.166 1.00 80.94 176 GLY A O 1
ATOM 1369 N N . ALA A 1 177 ? 8.244 6.493 9.557 1.00 79.62 177 ALA A N 1
ATOM 1370 C CA . ALA A 1 177 ? 8.946 5.225 9.753 1.00 79.62 177 ALA A CA 1
ATOM 1371 C C . ALA A 1 177 ? 9.733 4.749 8.510 1.00 79.62 177 ALA A C 1
ATOM 1373 O O . ALA A 1 177 ? 10.637 3.928 8.629 1.00 79.62 177 ALA A O 1
ATOM 1374 N N . TRP A 1 178 ? 9.456 5.282 7.311 1.00 79.50 178 TRP A N 1
ATOM 1375 C CA . TRP A 1 178 ? 10.170 4.900 6.083 1.00 79.50 178 TRP A CA 1
ATOM 1376 C C . TRP A 1 178 ? 11.597 5.463 6.027 1.00 79.50 178 TRP A C 1
ATOM 1378 O O . TRP A 1 178 ? 12.430 4.981 5.256 1.00 79.50 178 TRP A O 1
ATOM 1388 N N . CYS A 1 179 ? 11.864 6.528 6.789 1.00 51.59 179 CYS A N 1
ATOM 1389 C CA . CYS A 1 179 ? 13.099 7.305 6.714 1.00 51.59 179 CYS A CA 1
ATOM 1390 C C . CYS A 1 179 ? 14.184 6.847 7.700 1.00 51.59 179 CYS A C 1
ATOM 1392 O O . CYS A 1 179 ? 15.342 7.209 7.501 1.00 51.59 179 CYS A O 1
ATOM 1394 N N . GLU A 1 180 ? 13.860 6.032 8.710 1.00 47.31 180 GLU A N 1
ATOM 1395 C CA . GLU A 1 180 ? 14.862 5.514 9.660 1.00 47.31 180 GLU A CA 1
ATOM 1396 C C . GLU A 1 180 ? 15.674 4.328 9.110 1.00 47.31 180 GLU A C 1
ATOM 1398 O O . GLU A 1 180 ? 16.729 3.993 9.651 1.00 47.31 180 GLU A O 1
ATOM 1403 N N . ALA A 1 181 ? 15.267 3.757 7.973 1.00 43.50 181 ALA A N 1
ATOM 1404 C CA . ALA A 1 181 ? 16.046 2.754 7.259 1.00 43.50 181 ALA A CA 1
ATOM 1405 C C . ALA A 1 181 ? 17.210 3.406 6.475 1.00 43.50 181 ALA A C 1
ATOM 1407 O O . ALA A 1 181 ? 17.187 3.519 5.237 1.00 43.50 181 ALA A O 1
ATOM 1408 N N . GLU A 1 182 ? 18.284 3.779 7.188 1.00 42.75 182 GLU A N 1
ATOM 1409 C CA . GLU A 1 182 ? 19.654 3.938 6.646 1.00 42.75 182 GLU A CA 1
ATOM 1410 C C . GLU A 1 182 ? 20.228 2.590 6.143 1.00 42.75 182 GLU A C 1
ATOM 1412 O O . GLU A 1 182 ? 21.412 2.290 6.273 1.00 42.75 182 GLU A O 1
ATOM 1417 N N . GLU A 1 183 ? 19.388 1.745 5.561 1.00 50.28 183 GLU A N 1
ATOM 1418 C CA . GLU A 1 183 ? 19.783 0.467 4.996 1.00 50.28 183 GLU A CA 1
ATOM 1419 C C . GLU A 1 183 ? 20.382 0.679 3.609 1.00 50.28 183 GLU A C 1
ATOM 1421 O O . GLU A 1 183 ? 19.922 1.512 2.806 1.00 50.28 183 GLU A O 1
ATOM 1426 N N . GLY A 1 184 ? 21.443 -0.073 3.325 1.00 55.25 184 GLY A N 1
ATOM 1427 C CA . GLY A 1 184 ? 22.125 -0.004 2.040 1.00 55.25 184 GLY A CA 1
ATOM 1428 C C . GLY A 1 184 ? 21.211 -0.446 0.893 1.00 55.25 184 GLY A C 1
ATOM 1429 O O . GLY A 1 184 ? 20.304 -1.255 1.075 1.00 55.25 184 GLY A O 1
ATOM 1430 N N . ASP A 1 185 ? 21.492 0.013 -0.332 1.00 60.72 185 ASP A N 1
ATOM 1431 C CA . ASP A 1 185 ? 20.739 -0.376 -1.543 1.00 60.72 185 ASP A CA 1
ATOM 1432 C C . ASP A 1 185 ? 20.598 -1.906 -1.719 1.00 60.72 185 ASP A C 1
ATOM 1434 O O . ASP A 1 185 ? 19.663 -2.376 -2.367 1.00 60.72 185 ASP A O 1
ATOM 1438 N N . PHE A 1 186 ? 21.533 -2.688 -1.163 1.00 52.88 186 PHE A N 1
ATOM 1439 C CA . PHE A 1 186 ? 21.511 -4.151 -1.199 1.00 52.88 186 PHE A CA 1
ATOM 1440 C C . PHE A 1 186 ? 20.456 -4.755 -0.256 1.00 52.88 186 PHE A C 1
ATOM 1442 O O . PHE A 1 186 ? 19.690 -5.608 -0.694 1.00 52.88 186 PHE A O 1
ATOM 1449 N N . GLU A 1 187 ? 20.369 -4.276 0.988 1.00 69.44 187 GLU A N 1
ATOM 1450 C CA . GLU A 1 187 ? 19.379 -4.724 1.986 1.00 69.44 187 GLU A CA 1
ATOM 1451 C C . GLU A 1 187 ? 17.958 -4.380 1.523 1.00 69.44 187 GLU A C 1
ATOM 1453 O O . GLU A 1 187 ? 17.085 -5.246 1.486 1.00 69.44 187 GLU A O 1
ATOM 1458 N N . LYS A 1 188 ? 17.765 -3.171 0.977 1.00 72.88 188 LYS A N 1
ATOM 1459 C CA . LYS A 1 188 ? 16.500 -2.759 0.339 1.00 72.88 188 LYS A CA 1
ATOM 1460 C C . LYS A 1 188 ? 16.094 -3.678 -0.815 1.00 72.88 188 LYS A C 1
ATOM 1462 O O . LYS A 1 188 ? 14.907 -3.906 -1.049 1.00 72.88 188 LYS A O 1
ATOM 1467 N N . GLY A 1 189 ? 17.072 -4.208 -1.551 1.00 79.44 189 GLY A N 1
ATOM 1468 C CA . GLY A 1 189 ? 16.848 -5.188 -2.610 1.00 79.44 189 GLY A CA 1
ATOM 1469 C C . GLY A 1 189 ? 16.353 -6.533 -2.075 1.00 79.44 189 GLY A C 1
ATOM 1470 O O . GLY A 1 189 ? 15.393 -7.079 -2.615 1.00 79.44 189 GLY A O 1
ATOM 1471 N N . GLU A 1 190 ? 16.970 -7.051 -1.012 1.00 85.75 190 GLU A N 1
ATOM 1472 C CA . GLU A 1 190 ? 16.569 -8.318 -0.387 1.00 85.75 190 GLU A CA 1
ATOM 1473 C C . GLU A 1 190 ? 15.173 -8.228 0.242 1.00 85.75 190 GLU A C 1
ATOM 1475 O O . GLU A 1 190 ? 14.333 -9.091 -0.020 1.00 85.75 190 GLU A O 1
ATOM 1480 N N . ILE A 1 191 ? 14.890 -7.146 0.972 1.00 88.12 191 ILE A N 1
ATOM 1481 C CA . ILE A 1 191 ? 13.577 -6.882 1.583 1.00 88.12 191 ILE A CA 1
ATOM 1482 C C . ILE A 1 191 ? 12.492 -6.776 0.507 1.00 88.12 191 ILE A C 1
ATOM 1484 O O . ILE A 1 191 ? 11.423 -7.376 0.629 1.00 88.12 191 ILE A O 1
ATOM 1488 N N . SER A 1 192 ? 12.782 -6.069 -0.589 1.00 87.62 192 SER A N 1
ATOM 1489 C CA . SER A 1 192 ? 11.877 -5.955 -1.736 1.00 87.62 192 SER A CA 1
ATOM 1490 C C . SER A 1 192 ? 11.531 -7.320 -2.331 1.00 87.62 192 SER A C 1
ATOM 1492 O O . SER A 1 192 ? 10.356 -7.631 -2.528 1.00 87.62 192 SER A O 1
ATOM 1494 N N . GLU A 1 193 ? 12.527 -8.169 -2.590 1.00 89.00 193 GLU A N 1
ATOM 1495 C CA . GLU A 1 193 ? 12.292 -9.516 -3.124 1.00 89.00 193 GLU A CA 1
ATOM 1496 C C . GLU A 1 193 ? 11.544 -10.415 -2.130 1.00 89.00 193 GLU A C 1
ATOM 1498 O O . GLU A 1 193 ? 10.674 -11.199 -2.526 1.00 89.00 193 GLU A O 1
ATOM 1503 N N . GLU A 1 194 ? 11.815 -10.276 -0.832 1.00 92.19 194 GLU A N 1
ATOM 1504 C CA . GLU A 1 194 ? 11.075 -10.995 0.196 1.00 92.19 194 GLU A CA 1
ATOM 1505 C C . GLU A 1 194 ? 9.592 -10.600 0.213 1.00 92.19 194 GLU A C 1
ATOM 1507 O O . GLU A 1 194 ? 8.722 -11.476 0.190 1.00 92.19 194 GLU A O 1
ATOM 1512 N N . TRP A 1 195 ? 9.283 -9.304 0.200 1.00 92.75 195 TRP A N 1
ATOM 1513 C CA . TRP A 1 195 ? 7.903 -8.821 0.198 1.00 92.75 195 TRP A CA 1
ATOM 1514 C C . TRP A 1 195 ? 7.157 -9.137 -1.100 1.00 92.75 195 TRP A C 1
ATOM 1516 O O . TRP A 1 195 ? 5.962 -9.450 -1.053 1.00 92.75 195 TRP A O 1
ATOM 1526 N N . LYS A 1 196 ? 7.846 -9.185 -2.246 1.00 91.44 196 LYS A N 1
ATOM 1527 C CA . LYS A 1 196 ? 7.277 -9.722 -3.495 1.00 91.44 196 LYS A CA 1
ATOM 1528 C C . LYS A 1 196 ? 6.889 -11.189 -3.351 1.00 91.44 196 LYS A C 1
ATOM 1530 O O . LYS A 1 196 ? 5.776 -11.569 -3.718 1.00 91.44 196 LYS A O 1
ATOM 1535 N N . ARG A 1 197 ? 7.768 -12.014 -2.772 1.00 92.12 197 ARG A N 1
ATOM 1536 C CA . ARG A 1 197 ? 7.477 -13.431 -2.511 1.00 92.12 197 ARG A CA 1
ATOM 1537 C C . ARG A 1 197 ? 6.283 -13.587 -1.568 1.00 92.12 197 ARG A C 1
ATOM 1539 O O . ARG A 1 197 ? 5.362 -14.335 -1.888 1.00 92.12 197 ARG A O 1
ATOM 1546 N N . ARG A 1 198 ? 6.258 -12.848 -0.453 1.00 94.94 198 ARG A N 1
ATOM 1547 C CA . ARG A 1 198 ? 5.133 -12.847 0.502 1.00 94.94 198 ARG A CA 1
ATOM 1548 C C . ARG A 1 198 ? 3.823 -12.425 -0.173 1.00 94.94 198 ARG A C 1
ATOM 1550 O O . ARG A 1 198 ? 2.788 -13.037 0.075 1.00 94.94 198 ARG A O 1
ATOM 1557 N N . SER A 1 199 ? 3.864 -11.441 -1.072 1.00 93.94 199 SER A N 1
ATOM 1558 C CA . SER A 1 199 ? 2.696 -10.990 -1.847 1.00 93.94 199 SER A CA 1
ATOM 1559 C C . SER A 1 199 ? 2.192 -12.059 -2.821 1.00 93.94 199 SER A C 1
ATOM 1561 O O . SER A 1 199 ? 0.981 -12.264 -2.933 1.00 93.94 199 SER A O 1
ATOM 1563 N N . ALA A 1 200 ? 3.096 -12.800 -3.470 1.00 92.56 200 ALA A N 1
ATOM 1564 C CA . ALA A 1 200 ? 2.742 -13.941 -4.316 1.00 92.56 200 ALA A CA 1
ATOM 1565 C C . ALA A 1 200 ? 2.060 -15.061 -3.516 1.00 92.56 200 ALA A C 1
ATOM 1567 O O . ALA A 1 200 ? 1.006 -15.563 -3.909 1.00 92.56 200 ALA A O 1
ATOM 1568 N N . GLU A 1 201 ? 2.653 -15.431 -2.377 1.00 93.75 201 GLU A N 1
ATOM 1569 C CA . GLU A 1 201 ? 2.123 -16.450 -1.465 1.00 93.75 201 GLU A CA 1
ATOM 1570 C C . GLU A 1 201 ? 0.748 -16.038 -0.921 1.00 93.75 201 GLU A C 1
ATOM 1572 O O . GLU A 1 201 ? -0.197 -16.827 -0.962 1.00 93.75 201 GLU A O 1
ATOM 1577 N N . SER A 1 202 ? 0.611 -14.778 -0.505 1.00 94.38 202 SER A N 1
ATOM 1578 C CA . SER A 1 202 ? -0.645 -14.200 -0.028 1.00 94.38 202 SER A CA 1
ATOM 1579 C C . SER A 1 202 ? -1.743 -14.217 -1.095 1.00 94.38 202 SER A C 1
ATOM 1581 O O . SER A 1 202 ? -2.882 -14.605 -0.828 1.00 94.38 202 SER A O 1
ATOM 1583 N N . SER A 1 203 ? -1.403 -13.859 -2.336 1.00 93.44 203 SER A N 1
ATOM 1584 C CA . SER A 1 203 ? -2.331 -13.926 -3.469 1.00 93.44 203 SER A CA 1
ATOM 1585 C C . SER A 1 203 ? -2.787 -15.359 -3.733 1.00 93.44 203 SER A C 1
ATOM 1587 O O . SER A 1 203 ? -3.984 -15.609 -3.871 1.00 93.44 203 SER A O 1
ATOM 1589 N N . ALA A 1 204 ? -1.868 -16.330 -3.721 1.00 92.12 204 ALA A N 1
ATOM 1590 C CA . ALA A 1 204 ? -2.218 -17.741 -3.861 1.00 92.12 204 ALA A CA 1
ATOM 1591 C C . ALA A 1 204 ? -3.130 -18.227 -2.719 1.00 92.12 204 ALA A C 1
ATOM 1593 O O . ALA A 1 204 ? -4.108 -18.934 -2.975 1.00 92.12 204 ALA A O 1
ATOM 1594 N N . PHE A 1 205 ? -2.856 -17.806 -1.480 1.00 92.62 205 PHE A N 1
ATOM 1595 C CA . PHE A 1 205 ? -3.675 -18.111 -0.307 1.00 92.62 205 PHE A CA 1
ATOM 1596 C C . PHE A 1 205 ? -5.099 -17.543 -0.443 1.00 92.62 205 PHE A C 1
ATOM 1598 O O . PHE A 1 205 ? -6.078 -18.286 -0.360 1.00 92.62 205 PHE A O 1
ATOM 1605 N N . ALA A 1 206 ? -5.228 -16.253 -0.758 1.00 93.38 206 ALA A N 1
ATOM 1606 C CA . ALA A 1 206 ? -6.518 -15.585 -0.925 1.00 93.38 206 ALA A CA 1
ATOM 1607 C C . ALA A 1 206 ? -7.324 -16.109 -2.129 1.00 93.38 206 ALA A C 1
ATOM 1609 O O . ALA A 1 206 ? -8.551 -16.233 -2.046 1.00 93.38 206 ALA A O 1
ATOM 1610 N N . ARG A 1 207 ? -6.650 -16.465 -3.236 1.00 91.62 207 ARG A N 1
ATOM 1611 C CA . ARG A 1 207 ? -7.267 -17.153 -4.385 1.00 91.62 207 ARG A CA 1
ATOM 1612 C C . ARG A 1 207 ? -7.793 -18.532 -3.980 1.00 91.62 207 ARG A C 1
ATOM 1614 O O . ARG A 1 207 ? -8.899 -18.889 -4.379 1.00 91.62 207 ARG A O 1
ATOM 1621 N N . GLY A 1 208 ? -7.047 -19.274 -3.158 1.00 90.38 208 GLY A N 1
ATOM 1622 C CA . GLY A 1 208 ? -7.470 -20.566 -2.610 1.00 90.38 208 GLY A CA 1
ATOM 1623 C C . GLY A 1 208 ? -8.747 -20.484 -1.767 1.00 90.38 208 GLY A C 1
ATOM 1624 O O . GLY A 1 208 ? -9.587 -21.379 -1.842 1.00 90.38 208 GL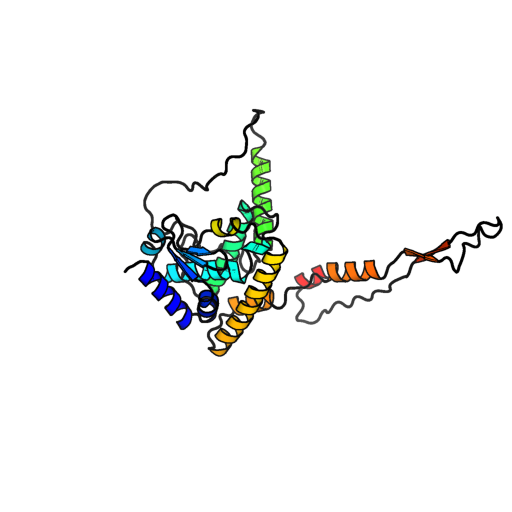Y A O 1
ATOM 1625 N N . GLU A 1 209 ? -8.937 -19.386 -1.031 1.00 89.38 209 GLU A N 1
ATOM 1626 C CA . GLU A 1 209 ? -10.174 -19.118 -0.283 1.00 89.38 209 GLU A CA 1
ATOM 1627 C C . GLU A 1 209 ? -11.314 -18.527 -1.135 1.00 89.38 209 GLU A C 1
ATOM 1629 O O . GLU A 1 209 ? -12.440 -18.392 -0.656 1.00 89.38 209 GLU A O 1
ATOM 1634 N N . GLY A 1 210 ? -11.052 -18.164 -2.396 1.00 89.31 210 GLY A N 1
ATOM 1635 C CA . GLY A 1 210 ? -12.038 -17.548 -3.288 1.00 89.31 210 GLY A CA 1
ATOM 1636 C C . GLY A 1 210 ? -12.442 -16.123 -2.892 1.00 89.31 210 GLY A C 1
ATOM 1637 O O . GLY A 1 210 ? -13.499 -15.650 -3.305 1.00 89.31 210 GLY A O 1
ATOM 1638 N N . ARG A 1 211 ? -11.621 -15.440 -2.085 1.00 88.31 211 ARG A N 1
ATOM 1639 C CA . ARG A 1 211 ? -11.885 -14.091 -1.548 1.00 88.31 211 ARG A CA 1
ATOM 1640 C C . ARG A 1 211 ? -10.898 -13.039 -2.048 1.00 88.31 211 ARG A C 1
ATOM 1642 O O . ARG A 1 211 ? -10.738 -12.008 -1.410 1.00 88.31 211 ARG A O 1
ATOM 1649 N N . MET A 1 212 ? -10.225 -13.294 -3.167 1.00 89.75 212 MET A N 1
ATOM 1650 C CA . MET A 1 212 ? -9.292 -12.341 -3.765 1.00 89.75 212 MET A CA 1
ATOM 1651 C C . MET A 1 212 ? -10.056 -11.220 -4.491 1.00 89.75 212 MET A C 1
ATOM 1653 O O . MET A 1 212 ? -10.755 -11.508 -5.468 1.00 89.75 212 MET A O 1
ATOM 1657 N N . PRO A 1 213 ? -9.937 -9.947 -4.069 1.00 88.50 213 PRO A N 1
ATOM 1658 C CA . PRO A 1 213 ? -10.495 -8.830 -4.819 1.00 88.50 213 PRO A CA 1
ATOM 1659 C C . PRO A 1 213 ? -9.770 -8.653 -6.155 1.00 88.50 213 PRO A C 1
ATOM 1661 O O . PRO A 1 213 ? -8.545 -8.740 -6.234 1.00 88.50 213 PRO A O 1
ATOM 1664 N N . LYS A 1 214 ? -10.524 -8.330 -7.209 1.00 87.75 214 LYS A N 1
ATOM 1665 C CA . LYS A 1 214 ? -9.972 -8.147 -8.561 1.00 87.75 214 LYS A CA 1
ATOM 1666 C C . LYS A 1 214 ? -8.938 -7.017 -8.638 1.00 87.75 214 LYS A C 1
ATOM 1668 O O . LYS A 1 214 ? -7.995 -7.103 -9.417 1.00 87.75 214 LYS A O 1
ATOM 1673 N N . ALA A 1 215 ? -9.113 -5.959 -7.844 1.00 87.25 215 ALA A N 1
ATOM 1674 C CA . ALA A 1 215 ? -8.155 -4.860 -7.764 1.00 87.25 215 ALA A CA 1
ATOM 1675 C C . ALA A 1 215 ? -6.775 -5.360 -7.318 1.00 87.25 215 ALA A C 1
ATOM 1677 O O . ALA A 1 215 ? -5.792 -5.146 -8.020 1.00 87.25 215 ALA A O 1
ATOM 1678 N N . LEU A 1 216 ? -6.734 -6.127 -6.225 1.00 88.56 216 LEU A N 1
ATOM 1679 C CA . LEU A 1 216 ? -5.512 -6.756 -5.728 1.00 88.56 216 LEU A CA 1
ATOM 1680 C C . LEU A 1 216 ? -4.934 -7.781 -6.702 1.00 88.56 216 LEU A C 1
ATOM 1682 O O . LEU A 1 216 ? -3.720 -7.928 -6.777 1.00 88.56 216 LEU A O 1
ATOM 1686 N N . GLU A 1 217 ? -5.780 -8.493 -7.446 1.00 87.94 217 GLU A N 1
ATOM 1687 C CA . GLU A 1 217 ? -5.311 -9.474 -8.424 1.00 87.94 217 GLU A CA 1
ATOM 1688 C C . GLU A 1 217 ? -4.447 -8.811 -9.503 1.00 87.94 217 GLU A C 1
ATOM 1690 O O . GLU A 1 217 ? -3.328 -9.262 -9.740 1.00 87.94 217 GLU A O 1
ATOM 1695 N N . ARG A 1 218 ? -4.926 -7.690 -10.063 1.00 86.06 218 ARG A N 1
ATOM 1696 C CA . ARG A 1 218 ? -4.184 -6.885 -11.049 1.00 86.06 218 ARG A CA 1
ATOM 1697 C C . ARG A 1 218 ? -2.853 -6.389 -10.492 1.00 86.06 218 ARG A C 1
ATOM 1699 O O . ARG A 1 218 ? -1.837 -6.464 -11.167 1.00 86.06 218 ARG A O 1
ATOM 1706 N N . ILE A 1 219 ? -2.870 -5.910 -9.253 1.00 84.81 219 ILE A N 1
ATOM 1707 C CA . ILE A 1 219 ? -1.696 -5.327 -8.600 1.00 84.81 219 ILE A CA 1
ATOM 1708 C C . ILE A 1 219 ? -0.630 -6.378 -8.327 1.00 84.81 219 ILE A C 1
ATOM 1710 O O . ILE A 1 219 ? 0.549 -6.149 -8.569 1.00 84.81 219 ILE A O 1
ATOM 1714 N N . VAL A 1 220 ? -1.023 -7.549 -7.823 1.00 85.12 220 VAL A N 1
ATOM 1715 C CA . VAL A 1 220 ? -0.057 -8.623 -7.581 1.00 85.12 220 VAL A CA 1
ATOM 1716 C C . VAL A 1 220 ? 0.513 -9.134 -8.902 1.00 85.12 220 VAL A C 1
ATOM 1718 O O . VAL A 1 220 ? 1.705 -9.415 -8.971 1.00 85.12 220 VAL A O 1
ATOM 1721 N N . GLU A 1 221 ? -0.303 -9.226 -9.953 1.00 84.38 221 GLU A N 1
ATOM 1722 C CA . GLU A 1 221 ? 0.184 -9.556 -11.297 1.00 84.38 221 GLU A CA 1
ATOM 1723 C C . GLU A 1 221 ? 1.192 -8.518 -11.797 1.00 84.38 221 GLU A C 1
ATOM 1725 O O . GLU A 1 221 ? 2.248 -8.899 -12.289 1.00 84.38 221 GLU A O 1
ATOM 1730 N N . GLU A 1 222 ? 0.948 -7.228 -11.572 1.00 81.44 222 GLU A N 1
ATOM 1731 C CA . GLU A 1 222 ? 1.896 -6.1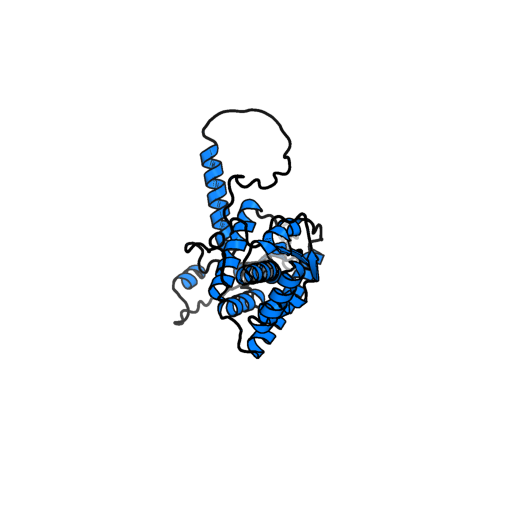59 -11.898 1.00 81.44 222 GLU A CA 1
ATOM 1732 C C . GLU A 1 222 ? 3.202 -6.244 -11.085 1.00 81.44 222 GLU A C 1
ATOM 1734 O O . GLU A 1 222 ? 4.288 -6.038 -11.630 1.00 81.44 222 GLU A O 1
ATOM 1739 N N . ILE A 1 223 ? 3.127 -6.600 -9.797 1.00 79.81 223 ILE A N 1
ATOM 1740 C CA . ILE A 1 223 ? 4.309 -6.802 -8.943 1.00 79.81 223 ILE A CA 1
ATOM 1741 C C . ILE A 1 223 ? 5.148 -7.997 -9.424 1.00 79.81 223 ILE A C 1
ATOM 1743 O O . ILE A 1 223 ? 6.382 -7.928 -9.414 1.00 79.81 223 ILE A O 1
ATOM 1747 N N . LEU A 1 224 ? 4.497 -9.107 -9.789 1.00 75.81 224 LEU A N 1
ATOM 1748 C CA . LEU A 1 224 ? 5.165 -10.362 -10.155 1.00 75.81 224 LEU A CA 1
ATOM 1749 C C . LEU A 1 224 ? 5.654 -10.381 -11.600 1.00 75.81 224 LEU A C 1
ATOM 1751 O O . LEU A 1 224 ? 6.708 -10.951 -11.886 1.00 75.81 224 LEU A O 1
ATOM 1755 N N . GLU A 1 225 ? 4.913 -9.744 -12.496 1.00 72.06 225 GLU A N 1
ATOM 1756 C CA . GLU A 1 225 ? 5.232 -9.616 -13.911 1.00 72.06 225 GLU A CA 1
ATOM 1757 C C . GLU A 1 225 ? 5.392 -8.133 -14.271 1.00 72.06 225 GLU A C 1
ATOM 1759 O O . GLU A 1 225 ? 4.609 -7.588 -15.054 1.00 72.06 225 GLU A O 1
ATOM 1764 N N . PRO A 1 226 ? 6.417 -7.447 -13.725 1.00 66.62 226 PRO A N 1
ATOM 1765 C CA . PRO A 1 226 ? 6.609 -6.038 -14.009 1.00 66.62 226 PRO A CA 1
ATOM 1766 C C . PRO A 1 226 ? 6.852 -5.849 -15.505 1.00 66.62 226 PRO A C 1
ATOM 1768 O O . PRO A 1 226 ? 7.686 -6.532 -16.115 1.00 66.62 226 PRO A O 1
ATOM 1771 N N . GLY A 1 227 ? 6.143 -4.884 -16.093 1.00 62.28 227 GLY A N 1
ATOM 1772 C CA . GLY A 1 227 ? 6.322 -4.492 -17.483 1.00 62.28 227 GLY A CA 1
ATOM 1773 C C . GLY A 1 227 ? 7.789 -4.170 -17.758 1.00 62.28 227 GLY A C 1
ATOM 1774 O O . GLY A 1 227 ? 8.346 -3.190 -17.265 1.00 62.28 227 GLY A O 1
ATOM 1775 N N . VAL A 1 228 ? 8.455 -5.017 -18.540 1.00 65.00 228 VAL A N 1
ATOM 1776 C CA . VAL A 1 228 ? 9.848 -4.783 -18.912 1.00 65.00 228 VAL A CA 1
ATOM 1777 C C . VAL A 1 228 ? 9.878 -3.619 -19.898 1.00 65.00 228 VAL A C 1
ATOM 1779 O O . VAL A 1 228 ? 9.294 -3.722 -20.976 1.00 65.00 228 VAL A O 1
ATOM 1782 N N . ASP A 1 229 ? 10.605 -2.538 -19.577 1.00 71.06 229 ASP A N 1
ATOM 1783 C CA . ASP A 1 229 ? 10.932 -1.492 -20.556 1.00 71.06 229 ASP A CA 1
ATOM 1784 C C . ASP A 1 229 ? 11.781 -2.110 -21.674 1.00 71.06 229 ASP A C 1
ATOM 1786 O O . ASP A 1 229 ? 13.020 -2.172 -21.643 1.00 71.06 229 ASP A O 1
ATOM 1790 N N . TRP A 1 230 ? 11.075 -2.611 -22.680 1.00 77.31 230 TRP A N 1
ATOM 1791 C CA . TRP A 1 230 ? 11.649 -3.315 -23.804 1.00 77.31 230 TRP A CA 1
ATOM 1792 C C . TRP A 1 230 ? 12.573 -2.398 -24.601 1.00 77.31 230 TRP A C 1
ATOM 1794 O O . TRP A 1 230 ? 13.533 -2.899 -25.179 1.00 77.31 230 TRP A O 1
ATOM 1804 N N . ARG A 1 231 ? 12.373 -1.069 -24.585 1.00 81.62 231 ARG A N 1
ATOM 1805 C CA . ARG A 1 231 ? 13.279 -0.117 -25.245 1.00 81.62 231 ARG A CA 1
ATOM 1806 C C . ARG A 1 231 ? 14.619 -0.097 -24.534 1.00 81.62 231 ARG A C 1
ATOM 1808 O O . ARG A 1 231 ? 15.659 -0.129 -25.191 1.00 81.62 231 ARG A O 1
ATOM 1815 N N . ARG A 1 232 ? 14.630 -0.112 -23.199 1.00 79.75 232 ARG A N 1
ATOM 1816 C CA . ARG A 1 232 ? 15.871 -0.211 -22.416 1.00 79.75 232 ARG A CA 1
ATOM 1817 C C . ARG A 1 232 ? 16.569 -1.553 -22.619 1.00 79.75 232 ARG A C 1
ATOM 1819 O O . ARG A 1 232 ? 17.796 -1.576 -22.768 1.00 79.75 232 ARG A O 1
ATOM 1826 N N . VAL A 1 233 ? 15.823 -2.657 -22.645 1.00 82.06 233 VAL A N 1
ATOM 1827 C CA . VAL A 1 233 ? 16.382 -3.996 -22.910 1.00 82.06 233 VAL A CA 1
ATOM 1828 C C . VAL A 1 233 ? 16.944 -4.083 -24.327 1.00 82.06 233 VAL A C 1
ATOM 1830 O O . VAL A 1 233 ? 18.096 -4.487 -24.503 1.00 82.06 233 VAL A O 1
ATOM 1833 N N . LEU A 1 234 ? 16.191 -3.613 -25.319 1.00 84.69 234 LEU A N 1
ATOM 1834 C CA . LEU A 1 234 ? 16.607 -3.548 -26.714 1.00 84.69 234 LEU A CA 1
ATOM 1835 C C . LEU A 1 234 ? 17.829 -2.646 -26.880 1.00 84.69 234 LEU A C 1
ATOM 1837 O O . LEU A 1 234 ? 18.801 -3.058 -27.501 1.00 84.69 234 LEU A O 1
ATOM 1841 N N . ARG A 1 235 ? 17.851 -1.456 -26.269 1.00 83.88 235 ARG A N 1
ATOM 1842 C CA . ARG A 1 235 ? 19.010 -0.553 -26.301 1.00 83.88 235 ARG A CA 1
ATOM 1843 C C . ARG A 1 235 ? 20.252 -1.230 -25.734 1.00 83.88 235 ARG A C 1
ATOM 1845 O O . ARG A 1 235 ? 21.318 -1.145 -26.335 1.00 83.88 235 ARG A O 1
ATOM 1852 N N . ARG A 1 236 ? 20.131 -1.925 -24.599 1.00 83.12 236 ARG A N 1
ATOM 1853 C CA . ARG A 1 236 ? 21.241 -2.690 -24.008 1.00 83.12 236 ARG A CA 1
ATOM 1854 C C . ARG A 1 236 ? 21.719 -3.794 -24.953 1.00 83.12 236 ARG A C 1
ATOM 1856 O O . ARG A 1 236 ? 22.923 -4.008 -25.070 1.00 83.12 236 ARG A O 1
ATOM 1863 N N . TYR A 1 237 ? 20.793 -4.474 -25.622 1.00 83.00 237 TYR A N 1
ATOM 1864 C CA . TYR A 1 237 ? 21.103 -5.516 -26.595 1.00 83.00 237 TYR A CA 1
ATOM 1865 C C . TYR A 1 237 ? 21.808 -4.953 -27.836 1.00 83.00 237 TYR A C 1
ATOM 1867 O O . TYR A 1 237 ? 22.855 -5.474 -28.218 1.00 83.00 237 TYR A O 1
ATOM 1875 N N . ILE A 1 238 ? 21.300 -3.855 -28.404 1.00 84.56 238 ILE A N 1
ATOM 1876 C CA . ILE A 1 238 ? 21.909 -3.144 -29.532 1.00 84.56 238 ILE A CA 1
ATOM 1877 C C . ILE A 1 238 ? 23.312 -2.685 -29.149 1.00 84.56 238 ILE A C 1
ATOM 1879 O O . ILE A 1 238 ? 24.255 -3.047 -29.831 1.00 84.56 238 ILE A O 1
ATOM 1883 N N . LEU A 1 239 ? 23.496 -1.982 -28.027 1.00 81.00 239 LEU A N 1
ATOM 1884 C CA . LEU A 1 239 ? 24.819 -1.499 -27.601 1.00 81.00 239 LEU A CA 1
ATOM 1885 C C . LEU A 1 239 ? 25.826 -2.628 -27.336 1.00 81.00 239 LEU A C 1
ATOM 1887 O O . LEU A 1 239 ? 27.032 -2.424 -27.454 1.00 81.00 239 LEU A O 1
ATOM 1891 N N . ARG A 1 240 ? 25.355 -3.823 -26.962 1.00 78.69 240 ARG A N 1
ATOM 1892 C CA . ARG A 1 240 ? 26.226 -4.988 -26.773 1.00 78.69 240 ARG A CA 1
ATOM 1893 C C . ARG A 1 240 ? 26.755 -5.539 -28.102 1.00 78.69 240 ARG A C 1
ATOM 1895 O O . ARG A 1 240 ? 27.895 -5.993 -28.122 1.00 78.69 240 ARG A O 1
ATOM 1902 N N . HIS A 1 241 ? 25.949 -5.512 -29.162 1.00 74.88 241 HIS A N 1
ATOM 1903 C CA . HIS A 1 241 ? 26.255 -6.170 -30.440 1.00 74.88 241 HIS A CA 1
ATOM 1904 C C . HIS A 1 241 ? 26.686 -5.196 -31.545 1.00 74.88 241 HIS A C 1
ATOM 1906 O O . HIS A 1 241 ? 27.532 -5.534 -32.361 1.00 74.88 241 HIS A O 1
ATOM 1912 N N . ALA A 1 242 ? 26.166 -3.971 -31.554 1.00 69.00 242 ALA A N 1
ATOM 1913 C CA . ALA A 1 242 ? 26.575 -2.893 -32.448 1.00 69.00 242 ALA A CA 1
ATOM 1914 C C . ALA A 1 242 ? 27.854 -2.231 -31.915 1.00 69.00 242 ALA A C 1
ATOM 1916 O O . ALA A 1 242 ? 27.857 -1.069 -31.504 1.00 6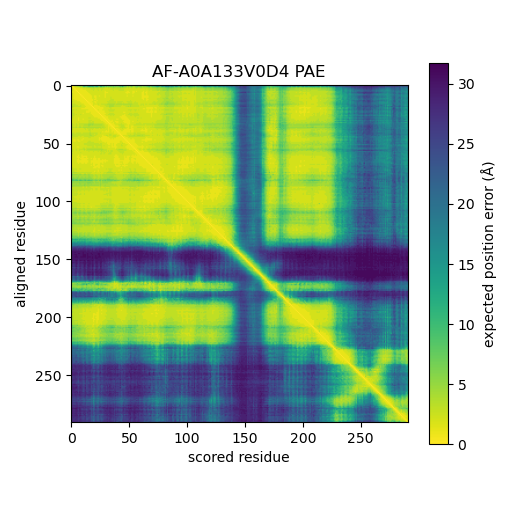9.00 242 ALA A O 1
ATOM 1917 N N . ARG A 1 243 ? 28.941 -3.007 -31.855 1.00 65.38 243 ARG A N 1
ATOM 1918 C CA . ARG A 1 243 ? 30.270 -2.489 -31.532 1.00 65.38 243 ARG A CA 1
ATOM 1919 C C . ARG A 1 243 ? 30.946 -2.000 -32.806 1.00 65.38 243 ARG A C 1
ATOM 1921 O O . ARG A 1 243 ? 31.051 -2.728 -33.793 1.00 65.38 243 ARG A O 1
ATOM 1928 N N . GLU A 1 244 ? 31.417 -0.764 -32.758 1.00 67.44 244 GLU A N 1
ATOM 1929 C CA . GLU A 1 244 ? 32.416 -0.257 -33.690 1.00 67.44 244 GLU A CA 1
ATOM 1930 C C . GLU A 1 244 ? 33.782 -0.559 -33.076 1.00 67.44 244 GLU A C 1
ATOM 1932 O O . GLU A 1 244 ? 34.136 0.004 -32.041 1.00 67.44 244 GLU A O 1
ATOM 1937 N N . ASP A 1 245 ? 34.514 -1.503 -33.662 1.00 69.31 245 ASP A N 1
ATOM 1938 C CA . ASP A 1 245 ? 35.844 -1.897 -33.190 1.00 69.31 245 ASP A CA 1
ATOM 1939 C C . ASP A 1 245 ? 36.853 -1.853 -34.345 1.00 69.31 245 ASP A C 1
ATOM 1941 O O . ASP A 1 245 ? 36.491 -1.672 -35.508 1.00 69.31 245 ASP A O 1
ATOM 1945 N N . TYR A 1 246 ? 38.135 -1.993 -34.037 1.00 74.00 246 TYR A N 1
ATOM 1946 C CA . TYR A 1 246 ? 39.226 -1.925 -34.998 1.00 74.00 246 TYR A CA 1
ATOM 1947 C C . TYR A 1 246 ? 39.787 -3.325 -35.275 1.00 74.00 246 TYR A C 1
ATOM 1949 O O . TYR A 1 246 ? 40.277 -4.013 -34.381 1.00 74.00 246 TYR A O 1
ATOM 1957 N N . ASP A 1 247 ? 39.746 -3.753 -36.537 1.00 71.56 247 ASP A N 1
ATOM 1958 C CA . ASP A 1 247 ? 40.260 -5.052 -36.971 1.00 71.56 247 ASP A CA 1
ATOM 1959 C C . ASP A 1 247 ? 41.727 -4.922 -37.418 1.00 71.56 247 ASP A C 1
ATOM 1961 O O . ASP A 1 247 ? 42.048 -4.319 -38.449 1.00 71.56 247 ASP A O 1
ATOM 1965 N N . TRP A 1 248 ? 42.636 -5.505 -36.634 1.00 74.38 248 TRP A N 1
ATOM 1966 C CA . TRP A 1 248 ? 44.071 -5.553 -36.934 1.00 74.38 248 TRP A CA 1
ATOM 1967 C C . TRP A 1 248 ? 44.434 -6.620 -37.975 1.00 74.38 248 TRP A C 1
ATOM 1969 O O . TRP A 1 248 ? 45.503 -6.542 -38.580 1.00 74.38 248 TRP A O 1
ATOM 1979 N N . MET A 1 249 ? 43.560 -7.604 -38.225 1.00 74.69 249 MET A N 1
ATOM 1980 C CA . MET A 1 249 ? 43.800 -8.646 -39.233 1.00 74.69 249 MET A CA 1
ATOM 1981 C C . MET A 1 249 ? 43.616 -8.112 -40.658 1.00 74.69 249 MET A C 1
ATOM 1983 O O . MET A 1 249 ? 44.133 -8.692 -41.614 1.00 74.69 249 MET A O 1
ATOM 1987 N N . LYS A 1 250 ? 42.897 -6.994 -40.813 1.00 72.44 250 LYS A N 1
ATOM 1988 C CA . LYS A 1 250 ? 42.714 -6.282 -42.083 1.00 72.44 250 LYS A CA 1
ATOM 1989 C C . LYS A 1 250 ? 43.192 -4.831 -41.938 1.00 72.44 250 LYS A C 1
ATOM 1991 O O . LYS A 1 250 ? 42.373 -3.961 -41.670 1.00 72.44 250 LYS A O 1
ATOM 1996 N N . PRO A 1 251 ? 44.489 -4.539 -42.114 1.00 75.75 251 PRO A N 1
ATOM 1997 C CA . PRO A 1 251 ? 44.993 -3.169 -42.028 1.00 75.75 251 PRO A CA 1
ATOM 1998 C C . PRO A 1 251 ? 44.451 -2.272 -43.155 1.00 75.75 251 PRO A C 1
ATOM 2000 O O . PRO A 1 251 ? 44.133 -2.755 -44.249 1.00 75.75 251 PRO A O 1
ATOM 2003 N N . ASP A 1 252 ? 44.361 -0.960 -42.902 1.00 78.81 252 ASP A N 1
ATOM 2004 C CA . ASP A 1 252 ? 43.883 0.008 -43.899 1.00 78.81 252 ASP A CA 1
ATOM 2005 C C . ASP A 1 252 ? 44.816 0.048 -45.120 1.00 78.81 252 ASP A C 1
ATOM 2007 O O . ASP A 1 252 ? 45.965 0.499 -45.068 1.00 78.81 252 ASP A O 1
ATOM 2011 N N . ARG A 1 253 ? 44.280 -0.393 -46.264 1.00 79.12 253 ARG A N 1
ATOM 2012 C CA . ARG A 1 253 ? 45.011 -0.515 -47.530 1.00 79.12 253 ARG A CA 1
ATOM 2013 C C . ARG A 1 253 ? 45.573 0.809 -48.044 1.00 79.12 253 ARG A C 1
ATOM 2015 O O . ARG A 1 253 ? 46.551 0.780 -48.785 1.00 79.12 253 ARG A O 1
ATOM 2022 N N . ARG A 1 254 ? 44.994 1.952 -47.661 1.00 83.06 254 ARG A N 1
ATOM 2023 C CA . ARG A 1 254 ? 45.460 3.284 -48.088 1.00 83.06 254 ARG A CA 1
ATOM 2024 C C . ARG A 1 254 ? 46.802 3.661 -47.469 1.00 83.06 254 ARG A C 1
ATOM 2026 O O . ARG A 1 254 ? 47.568 4.392 -48.085 1.00 83.06 254 ARG A O 1
ATOM 2033 N N . LEU A 1 255 ? 47.084 3.165 -46.266 1.00 81.69 255 LEU A N 1
ATOM 2034 C CA . LEU A 1 255 ? 48.300 3.478 -45.512 1.00 81.69 255 LEU A CA 1
ATOM 2035 C C . LEU A 1 255 ? 49.392 2.415 -45.684 1.00 81.69 255 LEU A C 1
ATOM 2037 O O . LEU A 1 255 ? 50.572 2.725 -45.512 1.00 81.69 255 LEU A O 1
ATOM 2041 N N . LEU A 1 256 ? 49.026 1.207 -46.134 1.00 82.94 256 LEU A N 1
ATOM 2042 C CA . LEU A 1 256 ? 49.981 0.139 -46.457 1.00 82.94 256 LEU A CA 1
ATOM 2043 C C . LEU A 1 256 ? 51.046 0.583 -47.468 1.00 82.94 256 LEU A C 1
ATOM 2045 O O . LEU A 1 256 ? 52.210 0.215 -47.331 1.00 82.94 256 LEU A O 1
ATOM 2049 N N . GLN A 1 257 ? 50.680 1.418 -48.446 1.00 84.69 257 GLN A N 1
ATOM 2050 C CA . GLN A 1 257 ? 51.618 1.943 -49.449 1.00 84.69 257 GLN A CA 1
ATOM 2051 C C . GLN A 1 257 ? 52.726 2.828 -48.848 1.00 84.69 257 GLN A C 1
ATOM 2053 O O . GLN A 1 257 ? 53.763 3.028 -49.473 1.00 84.69 257 GLN A O 1
ATOM 2058 N N . HIS A 1 258 ? 52.513 3.349 -47.636 1.00 85.75 258 HIS A N 1
ATOM 2059 C CA . HIS A 1 258 ? 53.468 4.170 -46.894 1.00 85.75 258 HIS A CA 1
ATOM 2060 C C . HIS A 1 258 ? 54.206 3.377 -45.799 1.00 85.75 258 HIS A C 1
ATOM 2062 O O . HIS A 1 258 ? 54.933 3.969 -45.008 1.00 85.75 258 HIS A O 1
ATOM 2068 N N . GLY A 1 259 ? 54.030 2.049 -45.735 1.00 86.44 259 GLY A N 1
ATOM 2069 C CA . GLY A 1 259 ? 54.658 1.187 -44.726 1.00 86.44 259 GLY A CA 1
ATOM 2070 C C . GLY A 1 259 ? 54.056 1.309 -43.321 1.00 86.44 259 GLY A C 1
ATOM 2071 O O . GLY A 1 259 ? 54.644 0.811 -42.363 1.00 86.44 259 GLY A O 1
ATOM 2072 N N . ILE A 1 260 ? 52.898 1.963 -43.188 1.00 85.31 260 ILE A N 1
ATOM 2073 C CA . ILE A 1 260 ? 52.207 2.169 -41.913 1.00 85.31 260 ILE A CA 1
ATOM 2074 C C . ILE A 1 260 ? 51.115 1.106 -41.764 1.00 85.31 260 ILE A C 1
ATOM 2076 O O . ILE A 1 260 ? 50.221 0.996 -42.604 1.00 85.31 260 ILE A O 1
ATOM 2080 N N . TYR A 1 261 ? 51.172 0.345 -40.670 1.00 83.44 261 TYR A N 1
ATOM 2081 C CA . TYR A 1 261 ? 50.172 -0.663 -40.320 1.00 83.44 261 TYR A CA 1
ATOM 2082 C C . TYR A 1 261 ? 49.207 -0.084 -39.285 1.00 83.44 261 TYR A C 1
ATOM 2084 O O . TYR A 1 261 ? 49.542 0.028 -38.108 1.00 83.44 261 TYR A O 1
ATOM 2092 N N . TYR A 1 262 ? 48.017 0.304 -39.744 1.00 84.19 262 TYR A N 1
ATOM 2093 C CA . TYR A 1 262 ? 46.946 0.853 -38.911 1.00 84.19 262 TYR A CA 1
ATOM 2094 C C . TYR A 1 262 ? 45.702 -0.042 -39.017 1.00 84.19 262 TYR A C 1
ATOM 2096 O O . TYR A 1 262 ? 45.424 -0.533 -40.120 1.00 84.19 262 TYR A O 1
ATOM 2104 N N . PRO A 1 263 ? 44.963 -0.295 -37.921 1.00 82.12 263 PRO A N 1
ATOM 2105 C CA . PRO A 1 263 ? 43.811 -1.183 -37.973 1.00 82.12 263 PRO A CA 1
ATOM 2106 C C . PRO A 1 263 ? 42.649 -0.530 -38.725 1.00 82.12 263 PRO A C 1
ATOM 2108 O O . PRO A 1 263 ? 42.474 0.690 -38.683 1.00 82.12 263 PRO A O 1
ATOM 2111 N N . SER A 1 264 ? 41.854 -1.336 -39.430 1.00 77.75 264 SER A N 1
ATOM 2112 C CA . SER A 1 264 ? 40.682 -0.813 -40.136 1.00 77.75 264 SER A CA 1
ATOM 2113 C C . SER A 1 264 ? 39.459 -0.780 -39.217 1.00 77.75 264 SER A C 1
ATOM 2115 O O . SER A 1 264 ? 39.284 -1.687 -38.402 1.00 77.75 264 SER A O 1
ATOM 2117 N N . PRO A 1 265 ? 38.595 0.242 -39.325 1.00 72.56 265 PRO A N 1
ATOM 2118 C CA . PRO A 1 265 ? 37.335 0.251 -38.598 1.00 72.56 265 PRO A CA 1
ATOM 2119 C C . PRO A 1 265 ? 36.427 -0.872 -39.116 1.00 72.56 265 PRO A C 1
ATOM 2121 O O . PRO A 1 265 ? 36.194 -1.008 -40.320 1.00 72.56 265 PRO A O 1
ATOM 2124 N N . ARG A 1 266 ? 35.897 -1.668 -38.192 1.00 72.06 266 ARG A N 1
ATOM 2125 C CA . ARG A 1 266 ? 34.920 -2.728 -38.416 1.00 72.06 266 ARG A CA 1
ATOM 2126 C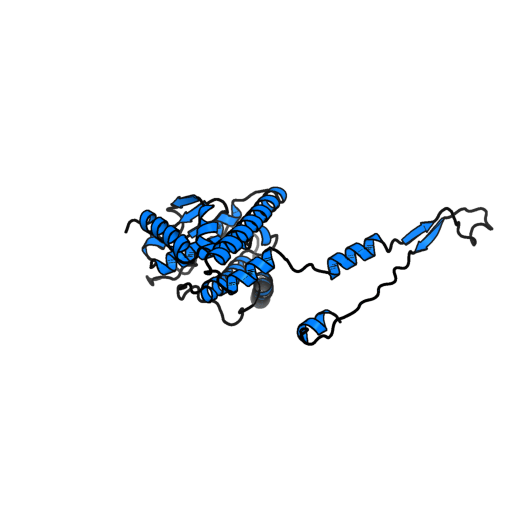 C . ARG A 1 266 ? 33.657 -2.375 -37.637 1.00 72.06 266 ARG A C 1
ATOM 2128 O O . ARG A 1 266 ? 33.641 -2.412 -36.412 1.00 72.06 266 ARG A O 1
ATOM 2135 N N . SER A 1 267 ? 32.590 -2.055 -38.360 1.00 68.56 267 SER A N 1
ATOM 2136 C CA . SER A 1 267 ? 31.254 -1.939 -37.781 1.00 68.56 267 SER A CA 1
ATOM 2137 C C . SER A 1 267 ? 30.478 -3.226 -38.027 1.00 68.56 267 SER A C 1
ATOM 2139 O O . SER A 1 267 ? 30.331 -3.679 -39.166 1.00 68.56 267 SER A O 1
ATOM 2141 N N . GLU A 1 268 ? 29.994 -3.843 -36.953 1.00 68.88 268 GLU A N 1
ATOM 2142 C CA . GLU A 1 268 ? 29.029 -4.933 -37.068 1.00 68.88 268 GLU A CA 1
ATOM 2143 C C . GLU A 1 268 ? 27.641 -4.320 -37.257 1.00 68.88 268 GLU A C 1
ATOM 2145 O O . GLU A 1 268 ? 27.123 -3.610 -36.394 1.00 68.88 268 GLU A O 1
ATOM 2150 N N . ARG A 1 269 ? 27.061 -4.525 -38.444 1.00 68.31 269 ARG A N 1
ATOM 2151 C CA . ARG A 1 269 ? 25.696 -4.084 -38.736 1.00 68.31 269 ARG A CA 1
ATOM 2152 C C . ARG A 1 269 ? 24.720 -5.077 -38.128 1.00 68.31 269 ARG A C 1
ATOM 2154 O O . ARG A 1 269 ? 24.830 -6.276 -38.370 1.00 68.31 269 ARG A O 1
ATOM 2161 N N . LEU A 1 270 ? 23.774 -4.556 -37.357 1.00 75.94 270 LEU A N 1
ATOM 2162 C CA . LEU A 1 270 ? 22.690 -5.327 -36.775 1.00 75.94 270 LEU A CA 1
ATOM 2163 C C . LEU A 1 270 ? 21.415 -5.049 -37.570 1.00 75.94 270 LEU A C 1
ATOM 2165 O O . LEU A 1 270 ? 20.940 -3.914 -37.593 1.00 75.94 270 LEU A O 1
ATOM 2169 N N . ASP A 1 271 ? 20.875 -6.077 -38.217 1.00 77.56 271 ASP A N 1
ATOM 2170 C CA . ASP A 1 271 ? 19.598 -5.988 -38.919 1.00 77.56 271 ASP A CA 1
ATOM 2171 C C . ASP A 1 271 ? 18.467 -6.300 -37.929 1.00 77.56 271 ASP A C 1
ATOM 2173 O O . ASP A 1 271 ? 18.390 -7.403 -37.385 1.00 77.56 271 ASP A O 1
ATOM 2177 N N . LEU A 1 272 ? 17.603 -5.317 -37.661 1.00 76.81 272 LEU A N 1
ATOM 2178 C CA . LEU A 1 272 ? 16.485 -5.447 -36.726 1.00 76.81 272 LEU A CA 1
ATOM 2179 C C . LEU A 1 272 ? 15.159 -5.490 -37.495 1.00 76.81 272 LEU A C 1
ATOM 2181 O O . LEU A 1 272 ? 14.858 -4.578 -38.263 1.00 76.81 272 LEU A O 1
ATOM 2185 N N . ALA A 1 273 ? 14.349 -6.521 -37.261 1.00 83.62 273 ALA A N 1
ATOM 2186 C CA . ALA A 1 273 ? 12.973 -6.583 -37.742 1.00 83.62 273 ALA A CA 1
ATOM 2187 C C . ALA A 1 273 ? 12.018 -6.335 -36.569 1.00 83.62 273 ALA A C 1
ATOM 2189 O O . ALA A 1 273 ? 12.078 -7.040 -35.563 1.00 83.62 273 ALA A O 1
ATOM 2190 N N . ILE A 1 274 ? 11.143 -5.336 -36.700 1.00 79.00 274 ILE A N 1
ATOM 2191 C CA . ILE A 1 274 ? 10.108 -5.021 -35.710 1.00 79.00 274 ILE A CA 1
ATOM 2192 C C . ILE A 1 274 ? 8.768 -5.447 -36.302 1.00 79.00 274 ILE A C 1
ATOM 2194 O O . ILE A 1 274 ? 8.359 -4.937 -37.345 1.00 79.00 274 ILE A O 1
ATOM 2198 N N . ALA A 1 275 ? 8.098 -6.390 -35.646 1.00 80.56 275 ALA A N 1
ATOM 2199 C CA . ALA A 1 275 ? 6.732 -6.774 -35.970 1.00 80.56 275 ALA A CA 1
ATOM 2200 C C . ALA A 1 275 ? 5.804 -6.194 -34.899 1.00 80.56 275 ALA A C 1
ATOM 2202 O O . ALA A 1 275 ? 5.951 -6.511 -33.721 1.00 80.56 275 ALA A O 1
ATOM 2203 N N . VAL A 1 276 ? 4.873 -5.333 -35.313 1.00 77.50 276 VAL A N 1
ATOM 2204 C CA . VAL A 1 276 ? 3.853 -4.757 -34.429 1.00 77.50 276 VAL A CA 1
ATOM 2205 C C . VAL A 1 276 ? 2.561 -5.534 -34.642 1.00 77.50 276 VAL A C 1
ATOM 2207 O O . VAL A 1 276 ? 2.032 -5.558 -35.756 1.00 77.50 276 VAL A O 1
ATOM 2210 N N . ASP A 1 277 ? 2.071 -6.192 -33.592 1.00 77.88 277 ASP A N 1
ATOM 2211 C CA . ASP A 1 277 ? 0.776 -6.863 -33.647 1.00 77.88 277 ASP A CA 1
ATOM 2212 C C . ASP A 1 277 ? -0.355 -5.821 -33.691 1.00 77.88 277 ASP A C 1
ATOM 2214 O O . ASP A 1 277 ? -0.374 -4.855 -32.931 1.00 77.88 277 ASP A O 1
ATOM 2218 N N . THR A 1 278 ? -1.289 -6.014 -34.620 1.00 78.56 278 THR A N 1
ATOM 2219 C CA . THR A 1 278 ? -2.484 -5.172 -34.823 1.00 78.56 278 THR A CA 1
ATOM 2220 C C . THR A 1 278 ? -3.768 -5.960 -34.554 1.00 78.56 278 THR A C 1
ATOM 2222 O O . THR A 1 278 ? -4.854 -5.551 -34.972 1.00 78.56 278 THR A O 1
ATOM 2225 N N . SER A 1 279 ? -3.654 -7.114 -33.886 1.00 78.19 279 SER A N 1
ATOM 2226 C CA . SER A 1 279 ? -4.787 -7.934 -33.471 1.00 78.19 279 SER A CA 1
ATOM 2227 C C . SER A 1 279 ? -5.790 -7.132 -32.630 1.00 78.19 279 SER A C 1
ATOM 2229 O O . SER A 1 279 ? -5.465 -6.120 -32.008 1.00 78.19 279 SER A O 1
ATOM 2231 N N . GLY A 1 280 ? -7.051 -7.576 -32.626 1.00 66.50 280 GLY A N 1
ATOM 2232 C CA . GLY A 1 280 ? -8.174 -6.822 -32.050 1.00 66.50 280 GLY A CA 1
ATOM 2233 C C . GLY A 1 280 ? -8.072 -6.509 -30.550 1.00 66.50 280 GLY A C 1
ATOM 2234 O O . GLY A 1 280 ? -8.875 -5.726 -30.053 1.00 66.50 280 GLY A O 1
ATOM 2235 N N . SER A 1 281 ? -7.103 -7.089 -29.836 1.00 65.69 281 SER A N 1
ATOM 2236 C CA . SER A 1 281 ? -6.794 -6.812 -28.428 1.00 65.69 281 SER A CA 1
ATOM 2237 C C . SER A 1 281 ? -5.859 -5.615 -28.208 1.00 65.69 281 SER A C 1
ATOM 2239 O O . SER A 1 281 ? -5.685 -5.201 -27.065 1.00 65.69 281 SER A O 1
ATOM 2241 N N . ILE A 1 282 ? -5.271 -5.033 -29.260 1.00 65.25 282 ILE A N 1
ATOM 2242 C CA . ILE A 1 282 ? -4.367 -3.879 -29.147 1.00 65.25 282 ILE A CA 1
ATOM 2243 C C . ILE A 1 282 ? -5.140 -2.578 -29.419 1.00 65.25 282 ILE A C 1
ATOM 2245 O O . ILE A 1 282 ? -5.579 -2.297 -30.536 1.00 65.25 282 ILE A O 1
ATOM 2249 N N . GLY A 1 283 ? -5.304 -1.755 -28.381 1.00 73.38 283 GLY A N 1
ATOM 2250 C CA . GLY A 1 283 ? -5.953 -0.446 -28.480 1.00 73.38 283 GLY A CA 1
ATOM 2251 C C . GLY A 1 283 ? -5.104 0.604 -29.212 1.00 73.38 283 GLY A C 1
ATOM 2252 O O . GLY A 1 283 ? -3.881 0.511 -29.283 1.00 73.38 283 GLY A O 1
ATOM 2253 N N . ARG A 1 284 ? -5.746 1.669 -29.719 1.00 70.12 284 ARG A N 1
ATOM 2254 C CA . ARG A 1 284 ? -5.063 2.764 -30.447 1.00 70.12 284 ARG A CA 1
ATOM 2255 C C . ARG A 1 284 ? -3.992 3.485 -29.624 1.00 70.12 284 ARG A C 1
ATOM 2257 O O . ARG A 1 284 ? -3.037 3.978 -30.212 1.00 70.12 284 ARG A O 1
ATOM 2264 N N . THR A 1 285 ? -4.166 3.581 -28.308 1.00 71.50 285 THR A N 1
ATOM 2265 C CA . THR A 1 285 ? -3.199 4.224 -27.405 1.00 71.50 285 THR A CA 1
ATOM 2266 C C . THR A 1 285 ? -1.907 3.416 -27.345 1.00 71.50 285 THR A C 1
ATOM 2268 O O . THR A 1 285 ? -0.850 3.941 -27.668 1.00 71.50 285 THR A O 1
ATOM 2271 N N . VAL A 1 286 ? -2.023 2.110 -27.095 1.00 69.44 286 VAL A N 1
ATOM 2272 C CA . VAL A 1 286 ? -0.900 1.161 -27.091 1.00 69.44 286 VAL A CA 1
ATOM 2273 C C . VAL A 1 286 ? -0.207 1.122 -28.458 1.00 69.44 286 VAL A C 1
ATOM 2275 O O . VAL A 1 286 ? 1.016 1.123 -28.546 1.00 69.44 286 VAL A O 1
ATOM 2278 N N . LEU A 1 287 ? -0.977 1.181 -29.551 1.00 74.12 287 LEU A N 1
ATOM 2279 C CA . LEU A 1 287 ? -0.418 1.192 -30.904 1.00 74.12 287 LEU A CA 1
ATOM 2280 C C . LEU A 1 287 ? 0.435 2.437 -31.202 1.00 74.12 287 LEU A C 1
ATOM 2282 O O . LEU A 1 287 ? 1.390 2.346 -31.970 1.00 74.12 287 LEU A O 1
ATOM 2286 N N . LYS A 1 288 ? 0.100 3.591 -30.608 1.00 74.31 288 LYS A N 1
ATOM 2287 C CA . LYS A 1 288 ? 0.907 4.814 -30.734 1.00 74.31 288 LYS A CA 1
ATOM 2288 C C . LYS A 1 288 ? 2.224 4.720 -29.983 1.00 74.31 288 LYS A C 1
ATOM 2290 O O . LYS A 1 288 ? 3.166 5.370 -30.397 1.00 74.31 288 LYS A O 1
ATOM 2295 N N . GLU A 1 289 ? 2.311 3.941 -28.911 1.00 69.62 289 GLU A N 1
ATOM 2296 C CA . GLU A 1 289 ? 3.584 3.777 -28.209 1.00 69.62 289 GLU A CA 1
ATOM 2297 C C . GLU A 1 289 ? 4.592 2.947 -29.016 1.00 69.62 289 GLU A C 1
ATOM 2299 O O . GLU A 1 289 ? 5.801 3.113 -28.856 1.00 69.62 289 GLU A O 1
ATOM 2304 N N . PHE A 1 290 ? 4.127 2.066 -29.904 1.00 66.38 290 PHE A N 1
ATOM 2305 C CA . PHE A 1 290 ? 5.003 1.267 -30.765 1.00 66.38 290 PHE A CA 1
ATOM 2306 C C . PHE A 1 290 ? 5.570 2.028 -31.980 1.00 66.38 290 PHE A C 1
ATOM 2308 O O . PHE A 1 290 ? 6.498 1.513 -32.608 1.00 66.38 290 PHE A O 1
ATOM 2315 N N . LEU A 1 291 ? 5.032 3.210 -32.314 1.00 57.69 291 LEU A N 1
ATOM 2316 C CA . LEU A 1 291 ? 5.400 4.036 -33.478 1.00 57.69 291 LEU A CA 1
ATOM 2317 C C . LEU A 1 291 ? 6.143 5.309 -33.061 1.00 57.69 291 LEU A C 1
ATOM 2319 O O . LEU A 1 291 ? 7.125 5.645 -33.759 1.00 57.69 291 LEU A O 1
#

Foldseek 3Di:
DQLVVLLVVLLVVCCVQPVLLNLLLVQAAEAEDCPFPAQWADLLRHIYGHSVLSVLDDSLLSNLLSSLNSCCLLLLLLLVCPPADPVLLVVLSLLQSLLLCVLLPGDHFPLSNHDPVQPPHHSVRSSVVSVVVVVVVVVVVPPDDDDDDDDDDDDDDPDDDDDDDDGDNDRSYDHPSSPVCPDDNVVSVVSLVVSLVSSVVSQVVCVVVVSDRPSSVVSNCCSVVPDPPVVVVVVVVCVVQQDFDFAQVDFDPVCVVVVDGHTHTDTDDDDDDDDDDPPPPQDPVNVVVSD

Solvent-accessible surface area (backbone atoms only — not comparable to full-atom values): 17159 Å² total; per-residue (Å²): 126,58,51,68,59,51,5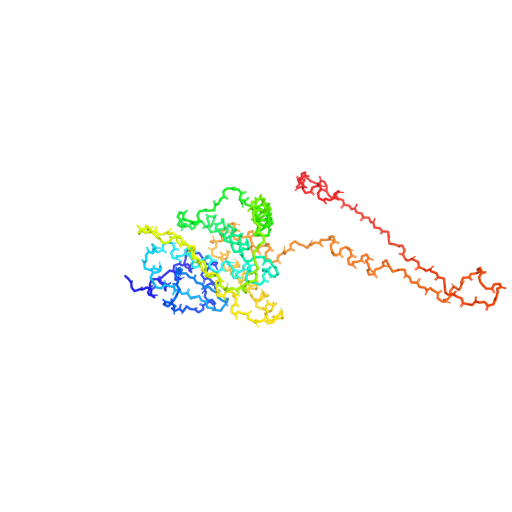1,53,51,33,50,54,45,31,42,73,72,35,37,40,53,20,49,55,52,66,68,36,48,82,43,84,32,91,87,42,88,24,39,22,29,41,63,81,50,38,35,37,31,5,50,70,41,45,62,74,42,56,68,61,39,50,39,34,17,57,46,47,44,50,44,41,48,55,74,31,54,68,73,65,49,74,92,56,58,63,88,30,42,54,60,18,44,50,44,36,50,32,47,45,40,50,68,56,69,47,54,66,52,84,67,55,59,54,60,80,87,58,64,97,46,51,38,68,57,44,21,54,52,45,45,50,54,52,52,50,54,55,62,68,65,71,80,73,88,82,96,80,85,90,80,81,91,70,88,75,74,89,77,71,88,86,77,78,99,64,92,66,77,61,61,56,44,41,69,72,49,50,69,73,64,85,61,51,80,64,56,51,48,52,53,49,54,50,36,48,52,49,47,51,52,19,48,53,53,12,50,73,71,71,56,57,42,69,51,57,52,56,51,52,47,44,70,76,57,57,83,72,62,55,65,61,53,46,50,52,51,45,63,70,60,51,44,76,44,69,36,68,93,52,50,38,72,84,40,48,84,75,76,44,88,44,56,23,83,41,72,48,83,78,89,81,86,86,84,81,83,79,54,94,86,60,51,74,70,64,55,55,74,79,107

Secondary structure (DSSP, 8-state):
--HHHHHHHHHHHHHHH-HHHHHHHTTSEEEE-TT--SSEEE-SSEEEE-HHHHHHS-HHHHHHHHHHHHHHHHHTHHHH-TTS-HHHHHHHHHHHHHHHHHHTT----GGGPPPGGGTT--HHHHHHHHHHHHHHHHHHTTSS-------PPP------------S--S-SSB-GGGSS----HHHHHHHHHHHHHHHHHHHHHHHHTT---HHHHHHHHHHHS----HHHHHHHHHHHH--EEEEEEEE-HHHHTTT---EEEEE------------TT--HHHHHHT-